Protein 9DTL (pdb70)

Secondary structure (DSSP, 8-state):
-PEEEEEE-SS-SSSHHHHHHHHHHHHHHHHSTTTEEEEEE-TTSS--TTT--HHHHTS------GGG-TTT-STTGGGGSTTSSSSHHHHHHHHHSHHHHHGGG--TTSEEE----B---EEEESS--SSGGGGTT-EEE--S-HHHHHHHHHTT-EEE--GGGHHHHHHHTS--EEEE-HHHHHHTTGGGG--EEE----S--B--EEEHHHHHHS-HHHHHHHHH--HHHHHHHHHHHHHHHHHHHHHHHHSS-EEE---HHHHHHHHH--GGGGG--

Structure (mmCIF, N/CA/C/O backbone):
data_9DTL
#
_entry.id   9DTL
#
_cell.length_a   46.010
_cell.length_b   67.095
_cell.length_c   86.653
_cell.angle_alpha   90.00
_cell.angle_beta   90.00
_cell.angle_gamma   90.00
#
_symmetry.space_group_name_H-M   'P 21 21 21'
#
loop_
_entity.id
_entity.type
_entity.pdbx_description
1 polymer 'C4-dicarboxylate-binding periplasmic protein'
2 non-polymer 'SUCCINIC ACID'
3 non-polymer GLYCEROL
4 water water
#
loop_
_atom_site.group_PDB
_atom_site.id
_atom_site.type_symbol
_atom_site.label_atom_id
_atom_site.label_alt_id
_atom_site.label_comp_id
_atom_site.label_asym_id
_atom_site.label_entity_id
_atom_site.label_seq_id
_atom_site.pdbx_PDB_ins_code
_atom_site.Cartn_x
_atom_site.Cartn_y
_atom_site.Cartn_z
_atom_site.occupancy
_atom_site.B_iso_or_equiv
_atom_site.auth_seq_id
_atom_site.auth_comp_id
_atom_site.auth_asym_id
_atom_site.auth_atom_id
_atom_site.pdbx_PDB_model_num
ATOM 1 N N . GLN A 1 5 ? 37.722 32.394 40.238 1.00 47.37 25 GLN A N 1
ATOM 2 C CA . GLN A 1 5 ? 36.772 32.557 39.104 1.00 46.12 25 GLN A CA 1
ATOM 3 C C . GLN A 1 5 ? 35.605 31.586 39.274 1.00 38.19 25 GLN A C 1
ATOM 4 O O . GLN A 1 5 ? 35.792 30.446 39.696 1.00 37.35 25 GLN A O 1
ATOM 10 N N . PRO A 1 6 ? 34.362 31.994 38.937 1.00 32.59 26 PRO A N 1
ATOM 11 C CA . PRO A 1 6 ? 33.215 31.095 39.051 1.00 29.26 26 PRO A CA 1
ATOM 12 C C . PRO A 1 6 ? 33.217 30.021 37.971 1.00 25.59 26 PRO A C 1
ATOM 13 O O . PRO A 1 6 ? 33.881 30.157 36.944 1.00 25.94 26 PRO A O 1
ATOM 17 N N . ILE A 1 7 ? 32.435 28.969 38.208 1.00 23.90 27 ILE A N 1
ATOM 18 C CA . ILE A 1 7 ? 32.203 27.939 37.211 1.00 23.37 27 ILE A CA 1
ATOM 19 C C . ILE A 1 7 ? 31.170 28.485 36.224 1.00 21.43 27 ILE A C 1
ATOM 20 O O . ILE A 1 7 ? 30.095 28.907 36.642 1.00 21.29 27 ILE A O 1
ATOM 25 N N . VAL A 1 8 ? 31.500 28.501 34.924 1.00 20.36 28 VAL A N 1
ATOM 26 C CA . VAL A 1 8 ? 30.590 29.036 33.922 1.00 19.52 28 VAL A CA 1
ATOM 27 C C . VAL A 1 8 ? 29.834 27.885 33.265 1.00 18.79 28 VAL A C 1
ATOM 28 O O . VAL A 1 8 ? 30.439 26.906 32.843 1.00 19.30 28 VAL A O 1
ATOM 32 N N . ILE A 1 9 ? 28.498 27.998 33.242 1.00 17.30 29 ILE A N 1
ATOM 33 C CA . ILE A 1 9 ? 27.643 27.065 32.529 1.00 16.84 29 ILE A CA 1
ATOM 34 C C . ILE A 1 9 ? 27.021 27.809 31.359 1.00 16.41 29 ILE A C 1
ATOM 35 O O . ILE A 1 9 ? 26.135 28.643 31.558 1.00 17.01 29 ILE A O 1
ATOM 40 N N . LYS A 1 10 ? 27.530 27.544 30.158 1.00 16.45 30 LYS A N 1
ATOM 41 C CA . LYS A 1 10 ? 26.889 28.054 28.965 1.00 16.56 30 LYS A CA 1
ATOM 42 C C . LYS A 1 10 ? 25.753 27.088 28.633 1.00 15.44 30 LYS A C 1
ATOM 43 O O . LYS A 1 10 ? 25.992 25.889 28.490 1.00 15.97 30 LYS A O 1
ATOM 49 N N . PHE A 1 11 ? 24.518 27.609 28.632 1.00 14.46 31 PHE A N 1
ATOM 50 C CA . PHE A 1 11 ? 23.313 26.847 28.316 1.00 13.58 31 PHE A CA 1
ATOM 51 C C . PHE A 1 11 ? 22.806 27.370 26.979 1.00 13.76 31 PHE A C 1
ATOM 52 O O . PHE A 1 11 ? 22.309 28.491 26.903 1.00 14.21 31 PHE A O 1
ATOM 60 N N . SER A 1 12 ? 23.020 26.576 25.923 1.00 12.93 32 SER A N 1
ATOM 61 C CA . SER A 1 12 ? 22.637 26.921 24.566 1.00 13.10 32 SER A CA 1
ATOM 62 C C . SER A 1 12 ? 21.351 26.196 24.218 1.00 12.04 32 SER A C 1
ATOM 63 O O . SER A 1 12 ? 21.211 25.011 24.532 1.00 12.34 32 SER A O 1
ATOM 66 N N . HIS A 1 13 ? 20.453 26.895 23.521 1.00 11.44 33 HIS A N 1
ATOM 67 C CA . HIS A 1 13 ? 19.264 26.245 22.994 1.00 10.77 33 HIS A CA 1
ATOM 68 C C . HIS A 1 13 ? 18.822 26.964 21.725 1.00 11.01 33 HIS A C 1
ATOM 69 O O . HIS A 1 13 ? 19.321 28.038 21.403 1.00 11.45 33 HIS A O 1
ATOM 76 N N . VAL A 1 14 ? 17.858 26.363 21.020 1.00 10.33 34 VAL A N 1
ATOM 77 C CA . VAL A 1 14 ? 17.469 26.825 19.691 1.00 10.77 34 VAL A CA 1
ATOM 78 C C . VAL A 1 14 ? 16.119 27.549 19.677 1.00 10.16 34 VAL A C 1
ATOM 79 O O . VAL A 1 14 ? 15.665 27.907 18.599 1.00 11.39 34 VAL A O 1
ATOM 83 N N . VAL A 1 15 ? 15.461 27.728 20.831 1.00 10.10 35 VAL A N 1
ATOM 84 C CA . VAL A 1 15 ? 14.133 28.323 20.816 1.00 10.06 35 VAL A CA 1
ATOM 85 C C . VAL A 1 15 ? 14.180 29.785 21.257 1.00 10.62 35 VAL A C 1
ATOM 86 O O . VAL A 1 15 ? 15.187 30.286 21.750 1.00 11.04 35 VAL A O 1
ATOM 90 N N . ALA A 1 16 ? 13.046 30.463 21.078 1.00 10.58 36 ALA A N 1
ATOM 91 C CA . ALA A 1 16 ? 12.901 31.843 21.503 1.00 11.25 36 ALA A CA 1
ATOM 92 C C . ALA A 1 16 ? 12.836 31.921 23.030 1.00 11.77 36 ALA A C 1
ATOM 93 O O . ALA A 1 16 ? 12.541 30.941 23.705 1.00 11.25 36 ALA A O 1
ATOM 95 N N . GLU A 1 17 ? 13.064 33.115 23.573 1.00 13.20 37 GLU A N 1
ATOM 96 C CA . GLU A 1 17 ? 13.068 33.284 25.018 1.00 14.51 37 GLU A CA 1
ATOM 97 C C . GLU A 1 17 ? 11.680 33.054 25.625 1.00 14.54 37 GLU A C 1
ATOM 98 O O . GLU A 1 17 ? 11.577 32.460 26.696 1.00 15.11 37 GLU A O 1
ATOM 104 N N . ASN A 1 18 ? 10.617 33.508 24.950 1.00 15.18 38 ASN A N 1
ATOM 105 C CA . ASN A 1 18 ? 9.276 33.427 25.514 1.00 16.45 38 ASN A CA 1
ATOM 106 C C . ASN A 1 18 ? 8.625 32.109 25.109 1.00 14.60 38 ASN A C 1
ATOM 107 O O . ASN A 1 18 ? 7.615 32.089 24.405 1.00 15.08 38 ASN A O 1
ATOM 112 N N . THR A 1 19 ? 9.227 31.017 25.590 1.00 12.83 39 THR A N 1
ATOM 113 C CA . THR A 1 19 ? 8.788 29.653 25.344 1.00 12.17 39 THR A CA 1
ATOM 114 C C . THR A 1 19 ? 9.045 28.842 26.604 1.00 11.83 39 THR A C 1
ATOM 115 O O . THR A 1 19 ? 9.759 29.298 27.491 1.00 11.55 39 THR A O 1
ATOM 119 N N . PRO A 1 20 ? 8.501 27.609 26.716 1.00 11.69 40 PRO A N 1
ATOM 120 C CA . PRO A 1 20 ? 8.786 26.782 27.889 1.00 11.64 40 PRO A CA 1
ATOM 121 C C . PRO A 1 20 ? 10.287 26.613 28.159 1.00 10.87 40 PRO A C 1
ATOM 122 O O . PRO A 1 20 ? 10.738 26.824 29.280 1.00 11.21 40 PRO A O 1
ATOM 126 N N . LYS A 1 21 ? 11.056 26.221 27.142 1.00 10.41 41 LYS A N 1
ATOM 127 C CA . LYS A 1 21 ? 12.482 26.006 27.341 1.00 10.40 41 LYS A CA 1
ATOM 128 C C . LYS A 1 21 ? 13.204 27.335 27.568 1.00 10.65 41 LYS A C 1
ATOM 129 O O . LYS A 1 21 ? 14.130 27.406 28.372 1.00 10.44 41 LYS A O 1
ATOM 135 N N . GLY A 1 22 ? 12.836 28.368 26.820 1.00 10.41 42 GLY A N 1
ATOM 136 C CA . GLY A 1 22 ? 13.489 29.653 26.986 1.00 11.05 42 GLY A CA 1
ATOM 137 C C . GLY A 1 22 ? 13.315 30.185 28.406 1.00 11.72 42 GLY A C 1
ATOM 138 O O . GLY A 1 22 ? 14.255 30.708 28.998 1.00 12.54 42 GLY A O 1
ATOM 139 N N . GLN A 1 23 ? 12.094 30.068 28.950 1.00 12.22 43 GLN A N 1
ATOM 140 C CA . GLN A 1 23 ? 11.820 30.534 30.300 1.00 13.34 43 GLN A CA 1
ATOM 141 C C . GLN A 1 23 ? 12.488 29.625 31.323 1.00 13.01 43 GLN A C 1
ATOM 142 O O . GLN A 1 23 ? 12.930 30.095 32.365 1.00 13.72 43 GLN A O 1
ATOM 148 N N . GLY A 1 24 ? 12.562 28.326 31.028 1.00 12.33 44 GLY A N 1
ATOM 149 C CA . GLY A 1 24 ? 13.210 27.403 31.946 1.00 12.10 44 GLY A CA 1
ATOM 150 C C . GLY A 1 24 ? 14.702 27.696 32.079 1.00 12.17 44 GLY A C 1
ATOM 151 O O . GLY A 1 24 ? 15.242 27.688 33.187 1.00 12.97 44 GLY A O 1
ATOM 152 N N . ALA A 1 25 ? 15.365 27.958 30.954 1.00 11.52 45 ALA A N 1
ATOM 153 C CA . ALA A 1 25 ? 16.789 28.258 30.999 1.00 11.98 45 ALA A CA 1
ATOM 154 C C . ALA A 1 25 ? 17.032 29.527 31.817 1.00 13.03 45 ALA A C 1
ATOM 155 O O . ALA A 1 25 ? 17.961 29.572 32.611 1.00 13.39 45 ALA A O 1
ATOM 157 N N . LEU A 1 26 ? 16.171 30.536 31.647 1.00 13.41 46 LEU A N 1
ATOM 158 C CA . LEU A 1 26 ? 16.335 31.791 32.372 1.00 14.18 46 LEU A CA 1
ATOM 159 C C . LEU A 1 26 ? 16.069 31.598 33.863 1.00 14.22 46 LEU A C 1
ATOM 160 O O . LEU A 1 26 ? 16.698 32.255 34.686 1.00 15.20 46 LEU A O 1
ATOM 165 N N . LEU A 1 27 ? 15.087 30.758 34.205 1.00 13.86 47 LEU A N 1
ATOM 166 C CA . LEU A 1 27 ? 14.777 30.511 35.605 1.00 14.58 47 LEU A CA 1
ATOM 167 C C . LEU A 1 27 ? 15.941 29.770 36.255 1.00 15.08 47 LEU A C 1
ATOM 168 O O . LEU A 1 27 ? 16.292 30.048 37.400 1.00 15.53 47 LEU A O 1
ATOM 173 N N . PHE A 1 28 ? 16.525 28.818 35.527 1.00 14.73 48 PHE A N 1
ATOM 174 C CA . PHE A 1 28 ? 17.679 28.096 36.039 1.00 15.00 48 PHE A CA 1
ATOM 175 C C . PHE A 1 28 ? 18.801 29.095 36.340 1.00 14.34 48 PHE A C 1
ATOM 176 O O . PHE A 1 28 ? 19.397 29.041 37.416 1.00 15.38 48 PHE A O 1
ATOM 184 N N . LYS A 1 29 ? 19.067 30.020 35.404 1.00 14.24 49 LYS A N 1
ATOM 185 C CA . LYS A 1 29 ? 20.068 31.068 35.601 1.00 15.41 49 LYS A CA 1
ATOM 186 C C . LYS A 1 29 ? 19.765 31.869 36.867 1.00 15.93 49 LYS A C 1
ATOM 187 O O . LYS A 1 29 ? 20.647 32.073 37.695 1.00 17.83 49 LYS A O 1
ATOM 193 N N . LYS A 1 30 ? 18.515 32.316 37.022 1.00 16.10 50 LYS A N 1
ATOM 194 C CA . LYS A 1 30 ? 18.134 33.156 38.151 1.00 17.78 50 LYS A CA 1
ATOM 195 C C . LYS A 1 30 ? 18.372 32.435 39.474 1.00 17.65 50 LYS A C 1
ATOM 196 O O . LYS A 1 30 ? 18.977 32.993 40.396 1.00 17.97 50 LYS A O 1
ATOM 202 N N . LEU A 1 31 ? 17.847 31.216 39.594 1.00 17.01 51 LEU A N 1
ATOM 203 C CA . LEU A 1 31 ? 17.933 30.487 40.848 1.00 17.58 51 LEU A CA 1
ATOM 204 C C . LEU A 1 31 ? 19.382 30.118 41.153 1.00 17.76 51 LEU A C 1
ATOM 205 O O . LEU A 1 31 ? 19.798 30.195 42.306 1.00 18.14 51 LEU A O 1
ATOM 210 N N . VAL A 1 32 ? 20.147 29.711 40.138 1.00 17.74 52 VAL A N 1
ATOM 211 C CA . VAL A 1 32 ? 21.542 29.358 40.371 1.00 19.26 52 VAL A CA 1
ATOM 212 C C . VAL A 1 32 ? 22.322 30.567 40.897 1.00 19.91 52 VAL A C 1
ATOM 213 O O . VAL A 1 32 ? 23.108 30.438 41.844 1.00 20.15 52 VAL A O 1
ATOM 217 N N . GLU A 1 33 ? 22.121 31.737 40.281 1.00 20.16 53 GLU A N 1
ATOM 218 C CA . GLU A 1 33 ? 22.895 32.919 40.633 1.00 22.04 53 GLU A CA 1
ATOM 219 C C . GLU A 1 33 ? 22.457 33.468 41.990 1.00 22.41 53 GLU A C 1
ATOM 220 O O . GLU A 1 33 ? 23.227 34.143 42.669 1.00 23.22 53 GLU A O 1
ATOM 226 N N . GLN A 1 34 ? 21.245 33.119 42.415 1.00 22.06 54 GLN A N 1
ATOM 227 C CA . GLN A 1 34 ? 20.744 33.561 43.704 1.00 23.67 54 GLN A CA 1
ATOM 228 C C . GLN A 1 34 ? 21.247 32.648 44.820 1.00 23.86 54 GLN A C 1
ATOM 229 O O . GLN A 1 34 ? 21.522 33.112 45.925 1.00 24.94 54 GLN A O 1
ATOM 235 N N . ARG A 1 35 ? 21.442 31.364 44.512 1.00 24.59 55 ARG A N 1
ATOM 236 C CA . ARG A 1 35 ? 21.873 30.407 45.519 1.00 27.37 55 ARG A CA 1
ATOM 237 C C . ARG A 1 35 ? 23.385 30.180 45.473 1.00 27.51 55 ARG A C 1
ATOM 238 O O . ARG A 1 35 ? 23.983 29.853 46.497 1.00 30.17 55 ARG A O 1
ATOM 246 N N . LEU A 1 36 ? 24.013 30.383 44.306 1.00 26.89 56 LEU A N 1
ATOM 247 C CA . LEU A 1 36 ? 25.443 30.123 44.162 1.00 26.92 56 LEU A CA 1
ATOM 248 C C . LEU A 1 36 ? 26.167 31.334 43.564 1.00 27.89 56 LEU A C 1
ATOM 249 O O . LEU A 1 36 ? 27.143 31.179 42.828 1.00 25.69 56 LEU A O 1
ATOM 254 N N . GLY A 1 37 ? 25.727 32.544 43.930 1.00 28.83 57 GLY A N 1
ATOM 255 C CA . GLY A 1 37 ? 26.321 33.766 43.408 1.00 28.85 57 GLY A CA 1
ATOM 256 C C . GLY A 1 37 ? 27.831 33.819 43.642 1.00 29.74 57 GLY A C 1
ATOM 257 O O . GLY A 1 37 ? 28.297 33.603 44.758 1.00 29.75 57 GLY A O 1
ATOM 258 N N . GLY A 1 38 ? 28.586 34.093 42.567 1.00 29.58 58 GLY A N 1
ATOM 259 C CA . GLY A 1 38 ? 30.034 34.223 42.637 1.00 29.01 58 GLY A CA 1
ATOM 260 C C . GLY A 1 38 ? 30.746 32.877 42.507 1.00 28.07 58 GLY A C 1
ATOM 261 O O . GLY A 1 38 ? 31.971 32.837 42.378 1.00 30.62 58 GLY A O 1
ATOM 262 N N . ARG A 1 39 ? 29.972 31.784 42.547 1.00 24.86 59 ARG A N 1
ATOM 263 C CA . ARG A 1 39 ? 30.533 30.445 42.467 1.00 23.08 59 ARG A CA 1
ATOM 264 C C . ARG A 1 39 ? 30.157 29.794 41.139 1.00 21.56 59 ARG A C 1
ATOM 265 O O . ARG A 1 39 ? 30.939 29.027 40.585 1.00 21.29 59 ARG A O 1
ATOM 273 N N . VAL A 1 40 ? 28.938 30.080 40.662 1.00 20.95 60 VAL A N 1
ATOM 274 C CA . VAL A 1 40 ? 28.450 29.539 39.401 1.00 21.16 60 VAL A CA 1
ATOM 275 C C . VAL A 1 40 ? 27.722 30.652 38.656 1.00 21.09 60 VAL A C 1
ATOM 276 O O . VAL A 1 40 ? 26.973 31.419 39.252 1.00 21.77 60 VAL A O 1
ATOM 280 N N . GLU A 1 41 ? 27.999 30.755 37.355 1.00 20.58 61 GLU A N 1
ATOM 281 C CA . GLU A 1 41 ? 27.325 31.694 36.480 1.00 22.03 61 GLU A CA 1
ATOM 282 C C . GLU A 1 41 ? 26.709 30.891 35.342 1.00 20.25 61 GLU A C 1
ATOM 283 O O . GLU A 1 41 ? 27.331 29.968 34.822 1.00 19.82 61 GLU A O 1
ATOM 289 N N . VAL A 1 42 ? 25.469 31.226 34.989 1.00 19.39 62 VAL A N 1
ATOM 290 C CA . VAL A 1 42 ? 24.789 30.575 33.885 1.00 18.42 62 VAL A CA 1
ATOM 291 C C . VAL A 1 42 ? 24.635 31.612 32.780 1.00 18.62 62 VAL A C 1
ATOM 292 O O . VAL A 1 42 ? 24.028 32.659 32.997 1.00 19.95 62 VAL A O 1
ATOM 296 N N A ASP A 1 43 ? 25.173 31.295 31.598 0.50 17.20 63 ASP A N 1
ATOM 297 N N B ASP A 1 43 ? 25.244 31.334 31.628 0.50 17.74 63 ASP A N 1
ATOM 298 C CA A ASP A 1 43 ? 25.158 32.179 30.443 0.50 18.09 63 ASP A CA 1
ATOM 299 C CA B ASP A 1 43 ? 25.105 32.188 30.465 0.50 18.94 63 ASP A CA 1
ATOM 300 C C A ASP A 1 43 ? 24.234 31.551 29.399 0.50 16.88 63 ASP A C 1
ATOM 301 C C B ASP A 1 43 ? 24.166 31.475 29.504 0.50 17.27 63 ASP A C 1
ATOM 302 O O A ASP A 1 43 ? 24.626 30.586 28.745 0.50 16.40 63 ASP A O 1
ATOM 303 O O B ASP A 1 43 ? 24.457 30.369 29.051 0.50 16.27 63 ASP A O 1
ATOM 312 N N . VAL A 1 44 ? 23.012 32.096 29.259 1.00 17.39 64 VAL A N 1
ATOM 313 C CA . VAL A 1 44 ? 21.990 31.505 28.411 1.00 16.64 64 VAL A CA 1
ATOM 314 C C . VAL A 1 44 ? 22.046 32.093 27.006 1.00 15.79 64 VAL A C 1
ATOM 315 O O . VAL A 1 44 ? 21.988 33.306 26.826 1.00 16.90 64 VAL A O 1
ATOM 319 N N . TYR A 1 45 ? 22.080 31.191 26.018 1.00 14.74 65 TYR A N 1
ATOM 320 C CA . TYR A 1 45 ? 22.136 31.556 24.613 1.00 14.97 65 TYR A CA 1
ATOM 321 C C . TYR A 1 45 ? 20.933 30.976 23.892 1.00 14.87 65 TYR A C 1
ATOM 322 O O . TYR A 1 45 ? 20.943 29.812 23.483 1.00 14.11 65 TYR A O 1
ATOM 331 N N . PRO A 1 46 ? 19.871 31.775 23.691 1.00 14.38 66 PRO A N 1
ATOM 332 C CA . PRO A 1 46 ? 18.691 31.280 22.983 1.00 13.91 66 PRO A CA 1
ATOM 333 C C . PRO A 1 46 ? 18.756 31.413 21.467 1.00 14.65 66 PRO A C 1
ATOM 334 O O . PRO A 1 46 ? 19.706 31.970 20.930 1.00 14.80 66 PRO A O 1
ATOM 338 N N A ASN A 1 47 ? 17.719 30.926 20.771 0.50 14.19 67 ASN A N 1
ATOM 339 N N B ASN A 1 47 ? 17.798 30.744 20.820 0.50 13.96 67 ASN A N 1
ATOM 340 C CA A ASN A 1 47 ? 17.581 31.093 19.325 0.50 14.59 67 ASN A CA 1
ATOM 341 C CA B ASN A 1 47 ? 17.496 30.932 19.414 0.50 14.74 67 ASN A CA 1
ATOM 342 C C A ASN A 1 47 ? 18.847 30.741 18.549 0.50 14.62 67 ASN A C 1
ATOM 343 C C B ASN A 1 47 ? 18.708 30.640 18.525 0.50 14.43 67 ASN A C 1
ATOM 344 O O A ASN A 1 47 ? 19.200 31.447 17.601 0.50 15.44 67 ASN A O 1
ATOM 345 O O B ASN A 1 47 ? 18.899 31.303 17.504 0.50 15.13 67 ASN A O 1
ATOM 354 N N . SER A 1 48 ? 19.525 29.657 18.931 1.00 13.74 68 SER A N 1
ATOM 355 C CA . SER A 1 48 ? 20.695 29.206 18.180 1.00 14.31 68 SER A CA 1
ATOM 356 C C . SER A 1 48 ? 21.781 30.280 18.104 1.00 16.02 68 SER A C 1
ATOM 357 O O . SER A 1 48 ? 22.617 30.224 17.209 1.00 17.81 68 SER A O 1
ATOM 360 N N . SER A 1 49 ? 21.815 31.206 19.069 1.00 15.40 69 SER A N 1
ATOM 361 C CA . SER A 1 49 ? 22.781 32.302 19.041 1.00 16.96 69 SER A CA 1
ATOM 362 C C . SER A 1 49 ? 24.199 31.817 19.350 1.00 18.04 69 SER A C 1
ATOM 363 O O . SER A 1 49 ? 25.166 32.514 19.028 1.00 21.00 69 SER A O 1
ATOM 366 N N . LEU A 1 50 ? 24.339 30.659 20.005 1.00 17.53 70 LEU A N 1
ATOM 367 C CA . LEU A 1 50 ? 25.662 30.088 20.227 1.00 18.14 70 LEU A CA 1
ATOM 368 C C . LEU A 1 50 ? 25.822 28.912 19.263 1.00 17.43 70 LEU A C 1
ATOM 369 O O . LEU A 1 50 ? 26.699 28.929 18.406 1.00 19.35 70 LEU A O 1
ATOM 374 N N . PHE A 1 51 ? 24.960 27.896 19.398 1.00 16.47 71 PHE A N 1
ATOM 375 C CA . PHE A 1 51 ? 24.972 26.744 18.509 1.00 16.79 71 PHE A CA 1
ATOM 376 C C . PHE A 1 51 ? 23.556 26.371 18.103 1.00 15.43 71 PHE A C 1
ATOM 377 O O . PHE A 1 51 ? 22.636 26.466 18.906 1.00 15.51 71 PHE A O 1
ATOM 385 N N . GLY A 1 52 ? 23.407 25.950 16.843 1.00 15.07 72 GLY A N 1
ATOM 386 C CA . GLY A 1 52 ? 22.151 25.436 16.327 1.00 14.86 72 GLY A CA 1
ATOM 387 C C . GLY A 1 52 ? 22.092 23.919 16.485 1.00 14.69 72 GLY A C 1
ATOM 388 O O . G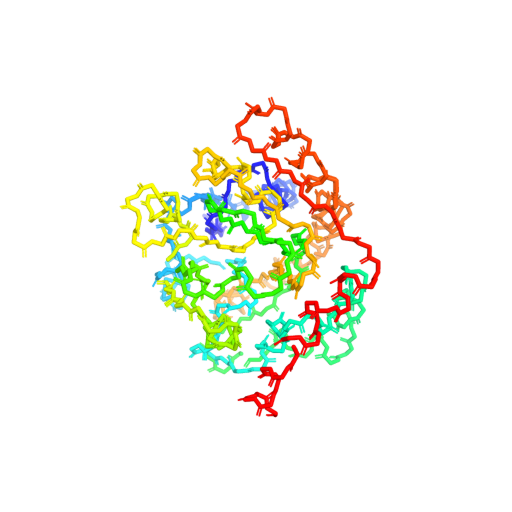LY A 1 52 ? 23.002 23.305 17.047 1.00 14.24 72 GLY A O 1
ATOM 389 N N . ASP A 1 53 ? 21.005 23.334 15.979 1.00 14.20 73 ASP A N 1
ATOM 390 C CA . ASP A 1 53 ? 20.754 21.904 16.043 1.00 15.15 73 ASP A CA 1
ATOM 391 C C . ASP A 1 53 ? 21.923 21.075 15.528 1.00 15.99 73 ASP A C 1
ATOM 392 O O . ASP A 1 53 ? 22.216 20.018 16.085 1.00 15.85 73 ASP A O 1
ATOM 397 N N . GLY A 1 54 ? 22.542 21.540 14.442 1.00 16.37 74 GLY A N 1
ATOM 398 C CA . GLY A 1 54 ? 23.538 20.757 13.732 1.00 18.80 74 GLY A CA 1
ATOM 399 C C . GLY A 1 54 ? 24.895 20.694 14.428 1.00 20.53 74 GLY A C 1
ATOM 400 O O . GLY A 1 54 ? 25.707 19.844 14.084 1.00 23.64 74 GLY A O 1
ATOM 401 N N . LYS A 1 55 ? 25.133 21.557 15.420 1.00 20.15 75 LYS A N 1
ATOM 402 C CA . LYS A 1 55 ? 26.471 21.624 15.991 1.00 19.73 75 LYS A CA 1
ATOM 403 C C . LYS A 1 55 ? 26.465 21.595 17.520 1.00 17.03 75 LYS A C 1
ATOM 404 O O . LYS A 1 55 ? 27.521 21.473 18.125 1.00 17.14 75 LYS A O 1
ATOM 410 N N . GLU A 1 56 ? 25.295 21.650 18.153 1.00 14.30 76 GLU A N 1
ATOM 411 C CA . GLU A 1 56 ? 25.256 21.779 19.603 1.00 13.71 76 GLU A CA 1
ATOM 412 C C . GLU A 1 56 ? 25.810 20.541 20.314 1.00 14.88 76 GLU A C 1
ATOM 413 O O . GLU A 1 56 ? 26.511 20.678 21.304 1.00 14.36 76 GLU A O 1
ATOM 427 N N . GLU A 1 58 ? 28.046 18.305 19.281 1.00 17.96 78 GLU A N 1
ATOM 428 C CA . GLU A 1 58 ? 29.485 18.229 19.102 1.00 19.10 78 GLU A CA 1
ATOM 429 C C . GLU A 1 58 ? 30.163 19.213 20.057 1.00 18.32 78 GLU A C 1
ATOM 430 O O . GLU A 1 58 ? 31.182 18.902 20.674 1.00 19.47 78 GLU A O 1
ATOM 436 N N . ALA A 1 59 ? 29.579 20.406 20.182 1.00 17.25 79 ALA A N 1
ATOM 437 C CA . ALA A 1 59 ? 30.112 21.432 21.059 1.00 17.01 79 ALA A CA 1
ATOM 438 C C . ALA A 1 59 ? 30.067 20.966 22.513 1.00 16.31 79 ALA A C 1
ATOM 439 O O . ALA A 1 59 ? 30.993 21.231 23.267 1.00 17.44 79 ALA A O 1
ATOM 441 N N . LEU A 1 60 ? 28.987 20.282 22.900 1.00 15.84 80 LEU A N 1
ATOM 442 C CA . LEU A 1 60 ? 28.848 19.829 24.278 1.00 14.96 80 LEU A CA 1
ATOM 443 C C . LEU A 1 60 ? 29.953 18.817 24.602 1.00 17.14 80 LEU A C 1
ATOM 444 O O . LEU A 1 60 ? 30.593 18.885 25.657 1.00 17.90 80 LEU A O 1
ATOM 449 N N . LEU A 1 61 ? 30.205 17.911 23.656 1.00 17.12 81 LEU A N 1
ATOM 450 C CA . LEU A 1 61 ? 31.202 16.872 23.850 1.00 20.06 81 LEU A CA 1
ATOM 451 C C . LEU A 1 61 ? 32.607 17.466 23.889 1.00 21.19 81 LEU A C 1
ATOM 452 O O . LEU A 1 61 ? 33.473 16.917 24.563 1.00 24.48 81 LEU A O 1
ATOM 457 N N . LEU A 1 62 ? 32.832 18.591 23.195 1.00 21.61 82 LEU A N 1
ATOM 458 C CA . LEU A 1 62 ? 34.144 19.230 23.171 1.00 21.51 82 LEU A CA 1
ATOM 459 C C . LEU A 1 62 ? 34.341 20.130 24.390 1.00 21.82 82 LEU A C 1
ATOM 460 O O . LEU A 1 62 ? 35.457 20.589 24.632 1.00 23.28 82 LEU A O 1
ATOM 465 N N . GLY A 1 63 ? 33.256 20.416 25.118 1.00 21.55 83 GLY A N 1
ATOM 466 C CA . GLY A 1 63 ? 33.311 21.267 26.296 1.00 21.99 83 GLY A CA 1
ATOM 467 C C . GLY A 1 63 ? 33.161 22.750 25.951 1.00 21.32 83 GLY A C 1
ATOM 468 O O . GLY A 1 63 ? 33.491 23.607 26.767 1.00 24.17 83 GLY A O 1
ATOM 469 N N . ASP A 1 64 ? 32.638 23.048 24.752 1.00 21.80 84 ASP A N 1
ATOM 470 C CA . ASP A 1 64 ? 32.476 24.426 24.303 1.00 23.00 84 ASP A CA 1
ATOM 471 C C . ASP A 1 64 ? 31.139 24.998 24.783 1.00 21.71 84 ASP A C 1
ATOM 472 O O . ASP A 1 64 ? 30.889 26.198 24.659 1.00 23.34 84 ASP A O 1
ATOM 477 N N . VAL A 1 65 ? 30.274 24.121 25.297 1.00 19.14 85 VAL A N 1
ATOM 478 C CA . VAL A 1 65 ? 29.050 24.513 25.975 1.00 18.51 85 VAL A CA 1
ATOM 479 C C . VAL A 1 65 ? 28.888 23.496 27.107 1.00 16.53 85 VAL A C 1
ATOM 480 O O . VAL A 1 65 ? 29.479 22.415 27.021 1.00 17.58 85 VAL A O 1
ATOM 484 N N . GLN A 1 66 ? 28.121 23.831 28.156 1.00 15.99 86 GLN A N 1
ATOM 485 C CA . GLN A 1 66 ? 28.015 22.964 29.325 1.00 15.31 86 GLN A CA 1
ATOM 486 C C . GLN A 1 66 ? 26.612 22.376 29.536 1.00 15.50 86 GLN A C 1
ATOM 487 O O . GLN A 1 66 ? 26.450 21.441 30.319 1.00 15.45 86 GLN A O 1
ATOM 501 N N . LEU A 1 68 ? 22.612 21.705 27.492 1.00 11.68 88 LEU A N 1
ATOM 502 C CA . LEU A 1 68 ? 21.706 21.750 26.352 1.00 10.99 88 LEU A CA 1
ATOM 503 C C . LEU A 1 68 ? 20.376 21.170 26.810 1.00 10.82 88 LEU A C 1
ATOM 504 O O . LEU A 1 68 ? 20.292 20.561 27.864 1.00 10.92 88 LEU A O 1
ATOM 509 N N . ALA A 1 69 ? 19.342 21.340 25.990 1.00 10.26 89 ALA A N 1
ATOM 510 C CA . ALA A 1 69 ? 18.060 20.707 26.257 1.00 10.39 89 ALA A CA 1
ATOM 511 C C . ALA A 1 69 ? 17.413 20.382 24.921 1.00 9.86 89 ALA A C 1
ATOM 512 O O . ALA A 1 69 ? 16.340 20.890 24.599 1.00 9.85 89 ALA A O 1
ATOM 514 N N . PRO A 1 70 ? 18.005 19.482 24.112 1.00 9.61 90 PRO A N 1
ATOM 515 C CA . PRO A 1 70 ? 17.441 19.166 22.809 1.00 9.46 90 PRO A CA 1
ATOM 516 C C . PRO A 1 70 ? 16.147 18.374 22.894 1.00 9.41 90 PRO A C 1
ATOM 517 O O . PRO A 1 70 ? 15.892 17.656 23.856 1.00 9.59 90 PRO A O 1
ATOM 521 N N . SER A 1 71 ? 15.351 18.513 21.839 1.00 8.96 91 SER A N 1
ATOM 522 C CA . SER A 1 71 ? 14.208 17.656 21.616 1.00 8.95 91 SER A CA 1
ATOM 523 C C . SER A 1 71 ? 14.630 16.188 21.681 1.00 9.11 91 SER A C 1
ATOM 524 O O . SER A 1 71 ? 15.675 15.819 21.144 1.00 9.80 91 SER A O 1
ATOM 527 N N . LEU A 1 72 ? 13.732 15.356 22.220 1.00 9.80 92 LEU A N 1
ATOM 528 C CA . LEU A 1 72 ? 13.933 13.920 22.313 1.00 10.24 92 LEU A CA 1
ATOM 529 C C . LEU A 1 72 ? 14.039 13.281 20.932 1.00 10.51 92 LEU A C 1
ATOM 530 O O . LEU A 1 72 ? 14.525 12.167 20.839 1.00 11.65 92 LEU A O 1
ATOM 535 N N . ALA A 1 73 ? 13.647 14.004 19.881 1.00 10.43 93 ALA A N 1
ATOM 536 C CA . ALA A 1 73 ? 13.738 13.509 18.513 1.00 10.75 93 ALA A CA 1
ATOM 537 C C . ALA A 1 73 ? 15.156 13.594 17.957 1.00 12.16 93 ALA A C 1
ATOM 538 O O . ALA A 1 73 ? 15.380 13.091 16.866 1.00 15.13 93 ALA A O 1
ATOM 540 N N . LYS A 1 74 ? 16.110 14.192 18.680 1.00 11.00 94 LYS A N 1
ATOM 541 C CA . LYS A 1 74 ? 17.385 14.528 18.053 1.00 11.40 94 LYS A CA 1
ATOM 542 C C . LYS A 1 74 ? 18.576 13.733 18.593 1.00 12.24 94 LYS A C 1
ATOM 543 O O . LYS A 1 74 ? 19.722 14.165 18.422 1.00 14.20 94 LYS A O 1
ATOM 549 N N . PHE A 1 75 ? 18.352 12.538 19.149 1.00 12.06 95 PHE A N 1
ATOM 550 C CA . PHE A 1 75 ? 19.459 11.812 19.763 1.00 12.72 95 PHE A CA 1
ATOM 551 C C . PHE A 1 75 ? 19.887 10.521 19.062 1.00 13.94 95 PHE A C 1
ATOM 552 O O . PHE A 1 75 ? 20.740 9.825 19.608 1.00 13.93 95 PHE A O 1
ATOM 560 N N A GLU A 1 76 ? 19.389 10.267 17.837 0.50 13.82 96 GLU A N 1
ATOM 561 N N B GLU A 1 76 ? 19.347 10.224 17.877 0.50 14.08 96 GLU A N 1
ATOM 562 C CA A GLU A 1 76 ? 19.599 8.989 17.154 0.50 15.46 96 GLU A CA 1
ATOM 563 C CA B GLU A 1 76 ? 19.619 8.948 17.223 0.50 16.02 96 GLU A CA 1
ATOM 564 C C A GLU A 1 76 ? 21.075 8.694 16.875 0.50 16.51 96 GLU A C 1
ATOM 565 C C B GLU A 1 76 ? 21.109 8.682 17.007 0.50 16.88 96 GLU A C 1
ATOM 566 O O A GLU A 1 76 ? 21.428 7.532 16.691 0.50 17.45 96 GLU A O 1
ATOM 567 O O B GLU A 1 76 ? 21.517 7.522 17.024 0.50 18.15 96 GLU A O 1
ATOM 578 N N . GLN A 1 77 ? 21.923 9.728 16.818 1.00 16.55 97 GLN A N 1
ATOM 579 C CA . GLN A 1 77 ? 23.349 9.519 16.579 1.00 19.87 97 GLN A CA 1
ATOM 580 C C . GLN A 1 77 ? 24.053 9.030 17.844 1.00 19.58 97 GLN A C 1
ATOM 581 O O . GLN A 1 77 ? 25.198 8.572 17.769 1.00 21.44 97 GLN A O 1
ATOM 587 N N . TYR A 1 78 ? 23.370 9.103 18.995 1.00 19.50 98 TYR A N 1
ATOM 588 C CA . TYR A 1 78 ? 23.994 8.759 20.267 1.00 18.99 98 TYR A CA 1
ATOM 589 C C . TYR A 1 78 ? 23.310 7.566 20.933 1.00 18.80 98 TYR A C 1
ATOM 590 O O . TYR A 1 78 ? 23.968 6.809 21.633 1.00 18.99 98 TYR A O 1
ATOM 599 N N . THR A 1 79 ? 21.986 7.443 20.770 1.00 16.23 99 THR A N 1
ATOM 600 C CA . THR A 1 79 ? 21.240 6.301 21.286 1.00 15.64 99 THR A CA 1
ATOM 601 C C . THR A 1 79 ? 19.981 6.167 20.443 1.00 15.34 99 THR A C 1
ATOM 602 O O . THR A 1 79 ? 19.519 7.164 19.897 1.00 15.83 99 THR A O 1
ATOM 606 N N . ARG A 1 80 ? 19.436 4.949 20.351 1.00 15.24 100 ARG A N 1
ATOM 607 C CA . ARG A 1 80 ? 18.144 4.729 19.702 1.00 16.48 100 ARG A CA 1
ATOM 608 C C . ARG A 1 80 ? 17.066 4.504 20.761 1.00 16.29 100 ARG A C 1
ATOM 609 O O . ARG A 1 80 ? 15.903 4.301 20.432 1.00 16.61 100 ARG A O 1
ATOM 617 N N . LYS A 1 81 ? 17.428 4.614 22.036 1.00 15.92 101 LYS A N 1
ATOM 618 C CA . LYS A 1 81 ? 16.483 4.288 23.094 1.00 16.48 101 LYS A CA 1
ATOM 619 C C . LYS A 1 81 ? 15.448 5.384 23.318 1.00 16.80 101 LYS A C 1
ATOM 620 O O . LYS A 1 81 ? 14.438 5.119 23.955 1.00 18.84 101 LYS A O 1
ATOM 626 N N . VAL A 1 82 ? 15.688 6.590 22.791 1.00 15.37 102 VAL A N 1
ATOM 627 C CA . VAL A 1 82 ? 14.794 7.710 23.030 1.00 15.23 102 VAL A CA 1
ATOM 628 C C . VAL A 1 82 ? 13.845 7.914 21.838 1.00 14.90 102 VAL A C 1
ATOM 629 O O . VAL A 1 82 ? 12.876 8.656 21.945 1.00 13.76 102 VAL A O 1
ATOM 633 N N . GLN A 1 83 ? 14.041 7.191 20.729 1.00 15.38 103 GLN A N 1
ATOM 634 C CA . GLN A 1 83 ? 13.214 7.455 19.552 1.00 15.54 103 GLN A CA 1
ATOM 635 C C . GLN A 1 83 ? 11.765 6.999 19.780 1.00 15.22 103 GLN A C 1
ATOM 636 O O . GLN A 1 83 ? 10.889 7.375 19.007 1.00 14.32 103 GLN A O 1
ATOM 642 N N . ILE A 1 84 ? 11.496 6.229 20.847 1.00 14.96 104 ILE A N 1
ATOM 643 C CA . ILE A 1 84 ? 10.133 5.867 21.224 1.00 16.43 104 ILE A CA 1
ATOM 644 C C . ILE A 1 84 ? 9.271 7.136 21.288 1.00 13.29 104 ILE A C 1
ATOM 645 O O . ILE A 1 84 ? 8.085 7.133 20.931 1.00 13.55 104 ILE A O 1
ATOM 650 N N . PHE A 1 85 ? 9.865 8.241 21.752 1.00 12.44 105 PHE A N 1
ATOM 651 C CA . PHE A 1 85 ? 9.125 9.477 21.944 1.00 11.88 105 PHE A CA 1
ATOM 652 C C . PHE A 1 85 ? 8.661 10.105 20.626 1.00 13.03 105 PHE A C 1
ATOM 653 O O . PHE A 1 85 ? 7.823 11.009 20.649 1.00 13.90 105 PHE A O 1
ATOM 661 N N . ASP A 1 86 ? 9.190 9.640 19.493 1.00 12.52 106 ASP A N 1
ATOM 662 C CA . ASP A 1 86 ? 8.816 10.177 18.191 1.00 13.03 106 ASP A CA 1
ATOM 663 C C . ASP A 1 86 ? 7.652 9.416 17.554 1.00 11.96 106 ASP A C 1
ATOM 664 O O . ASP A 1 86 ? 7.129 9.849 16.527 1.00 12.17 106 ASP A O 1
ATOM 669 N N . LEU A 1 87 ? 7.293 8.247 18.082 1.00 11.50 107 LEU A N 1
ATOM 670 C CA . LEU A 1 87 ? 6.273 7.425 17.441 1.00 11.46 107 LEU A CA 1
ATOM 671 C C . LEU A 1 87 ? 4.933 8.149 17.476 1.00 10.85 107 LEU A C 1
ATOM 672 O O . LEU A 1 87 ? 4.479 8.540 18.545 1.00 11.05 107 LEU A O 1
ATOM 677 N N . PRO A 1 88 ? 4.259 8.347 16.325 1.00 10.38 108 PRO A N 1
ATOM 678 C CA . PRO A 1 88 ? 3.006 9.100 16.332 1.00 10.83 108 PRO A CA 1
ATOM 679 C C . PRO A 1 88 ? 1.900 8.387 17.096 1.00 10.71 108 PRO A C 1
ATOM 680 O O . PRO A 1 88 ? 1.737 7.174 16.989 1.00 10.10 108 PRO A O 1
ATOM 684 N N . PHE A 1 89 ? 1.175 9.176 17.894 1.00 9.99 109 PHE A N 1
ATOM 685 C CA . PHE A 1 89 ? 0.021 8.715 18.657 1.00 11.09 109 PHE A CA 1
ATOM 686 C C . PHE A 1 89 ? 0.391 7.677 19.719 1.00 11.77 109 PHE A C 1
ATOM 687 O O . PHE A 1 89 ? -0.474 6.989 20.244 1.00 13.84 109 PHE A O 1
ATOM 695 N N . LEU A 1 90 ? 1.659 7.578 20.095 1.00 11.47 110 LEU A N 1
ATOM 696 C CA . LEU A 1 90 ? 1.993 6.664 21.178 1.00 12.30 110 LEU A CA 1
ATOM 697 C C . LEU A 1 90 ? 1.498 7.214 22.522 1.00 13.27 110 LEU A C 1
ATOM 698 O O . LEU A 1 90 ? 1.171 6.433 23.427 1.00 15.20 110 LEU A O 1
ATOM 703 N N . PHE A 1 91 ? 1.500 8.544 22.670 1.00 12.30 111 PHE A N 1
ATOM 704 C CA . PHE A 1 91 ? 1.048 9.213 23.883 1.00 13.58 111 PHE A CA 1
ATOM 705 C C . PHE A 1 91 ? -0.167 10.075 23.545 1.00 14.82 111 PHE A C 1
ATOM 706 O O . PHE A 1 91 ? -0.095 10.947 22.680 1.00 16.81 111 PHE A O 1
ATOM 714 N N . ASP A 1 92 ? -1.263 9.872 24.267 1.00 16.16 112 ASP A N 1
ATOM 715 C CA . ASP A 1 92 ? -2.499 10.591 24.002 1.00 18.40 112 ASP A CA 1
ATOM 716 C C . ASP A 1 92 ? -2.357 12.084 24.290 1.00 16.34 112 ASP A C 1
ATOM 717 O O . ASP A 1 92 ? -2.932 12.916 23.587 1.00 17.16 112 ASP A O 1
ATOM 722 N N . ASP A 1 93 ? -1.601 12.408 25.343 1.00 16.25 113 ASP A N 1
ATOM 723 C CA . ASP A 1 93 ? -1.497 13.770 25.838 1.00 17.37 113 ASP A CA 1
ATOM 724 C C . ASP A 1 93 ? -0.223 13.894 26.668 1.00 16.71 113 ASP A C 1
ATOM 725 O O . ASP A 1 93 ? 0.499 12.916 26.857 1.00 14.68 113 ASP A O 1
ATOM 730 N N . ILE A 1 94 ? 0.039 15.099 27.191 1.00 17.13 114 ILE A N 1
ATOM 731 C CA . ILE A 1 94 ? 1.272 15.336 27.926 1.00 18.90 114 ILE A CA 1
ATOM 732 C C . ILE A 1 94 ? 1.253 14.595 29.259 1.00 17.46 114 ILE A C 1
ATOM 733 O O . ILE A 1 94 ? 2.302 14.176 29.736 1.00 18.45 114 ILE A O 1
ATOM 738 N N . GLN A 1 95 ? 0.066 14.386 29.828 1.00 17.71 115 GLN A N 1
ATOM 739 C CA . GLN A 1 95 ? -0.007 13.641 31.073 1.00 20.07 115 GLN A CA 1
ATOM 740 C C . GLN A 1 95 ? 0.541 12.228 30.847 1.00 17.43 115 GLN A C 1
ATOM 741 O O . GLN A 1 95 ? 1.262 11.703 31.690 1.00 19.24 115 GLN A O 1
ATOM 747 N N . ALA A 1 96 ? 0.226 11.626 29.687 1.00 17.33 116 ALA A N 1
ATOM 748 C CA . ALA A 1 96 ? 0.691 10.277 29.384 1.00 16.11 116 ALA A CA 1
ATOM 749 C C . ALA A 1 96 ? 2.208 10.269 29.214 1.00 15.21 116 ALA A C 1
ATOM 750 O O . ALA A 1 96 ? 2.889 9.355 29.668 1.00 15.16 116 ALA A O 1
ATOM 752 N N . VAL A 1 97 ? 2.724 11.300 28.546 1.00 14.91 117 VAL A N 1
ATOM 753 C CA . VAL A 1 97 ? 4.153 11.443 28.346 1.00 16.12 117 VAL A CA 1
ATOM 754 C C . VAL A 1 97 ? 4.851 11.538 29.697 1.00 16.93 117 VAL A C 1
ATOM 755 O O . VAL A 1 97 ? 5.859 10.882 29.931 1.00 16.05 117 VAL A O 1
ATOM 759 N N . ASP A 1 98 ? 4.285 12.364 30.576 1.00 17.06 118 ASP A N 1
ATOM 760 C CA . ASP A 1 98 ? 4.855 12.590 31.889 1.00 17.94 118 ASP A CA 1
ATOM 761 C C . ASP A 1 98 ? 4.931 11.274 32.666 1.00 18.10 118 ASP A C 1
ATOM 762 O O . ASP A 1 98 ? 5.945 10.985 33.295 1.00 19.57 118 ASP A O 1
ATOM 767 N N . ARG A 1 99 ? 3.851 10.479 32.635 1.00 17.87 119 ARG A N 1
ATOM 768 C CA . ARG A 1 99 ? 3.824 9.223 33.374 1.00 19.94 119 ARG A CA 1
ATOM 769 C C . ARG A 1 99 ? 4.967 8.316 32.928 1.00 17.72 119 ARG A C 1
ATOM 770 O O . ARG A 1 99 ? 5.609 7.655 33.748 1.00 20.22 119 ARG A O 1
ATOM 778 N N . PHE A 1 100 ? 5.227 8.286 31.618 1.00 16.54 120 PHE A N 1
ATOM 779 C CA . PHE A 1 100 ? 6.318 7.469 31.126 1.00 16.00 120 PHE A CA 1
ATOM 780 C C . PHE A 1 100 ? 7.655 8.056 31.582 1.00 15.60 120 PHE A C 1
ATOM 781 O O . PHE A 1 100 ? 8.501 7.335 32.099 1.00 16.73 120 PHE A O 1
ATOM 789 N N . GLN A 1 101 ? 7.844 9.364 31.392 1.00 15.34 121 GLN A N 1
ATOM 790 C CA . GLN A 1 101 ? 9.128 9.969 31.719 1.00 15.80 121 GLN A CA 1
ATOM 791 C C . GLN A 1 101 ? 9.492 9.821 33.193 1.00 17.76 121 GLN A C 1
ATOM 792 O O . GLN A 1 101 ? 10.667 9.678 33.520 1.00 19.71 121 GLN A O 1
ATOM 798 N N . ARG A 1 102 ? 8.483 9.893 34.063 1.00 18.39 122 ARG A N 1
ATOM 799 C CA . ARG A 1 102 ? 8.710 9.872 35.502 1.00 20.92 122 ARG A CA 1
ATOM 800 C C . ARG A 1 102 ? 8.830 8.447 36.045 1.00 22.20 122 ARG A C 1
ATOM 801 O O . ARG A 1 102 ? 9.223 8.281 37.200 1.00 23.22 122 ARG A O 1
ATOM 809 N N . SER A 1 103 ? 8.483 7.433 35.236 1.00 21.80 123 SER A N 1
ATOM 810 C CA . SER A 1 103 ? 8.556 6.043 35.670 1.00 22.37 123 SER A CA 1
ATOM 811 C C . SER A 1 103 ? 10.014 5.600 35.739 1.00 23.17 123 SER A C 1
ATOM 812 O O . SER A 1 103 ? 10.890 6.266 35.188 1.00 21.36 123 SER A O 1
ATOM 815 N N . PRO A 1 104 ? 10.329 4.480 36.432 1.00 24.33 124 PRO A N 1
ATOM 816 C CA . PRO A 1 104 ? 11.690 3.941 36.422 1.00 25.02 124 PRO A CA 1
ATOM 817 C C . PRO A 1 104 ? 12.238 3.747 35.006 1.00 24.56 124 PRO A C 1
ATOM 818 O O . PRO A 1 104 ? 13.394 4.061 34.748 1.00 23.62 124 PRO A O 1
ATOM 822 N N . GLN A 1 105 ? 11.386 3.272 34.088 1.00 25.45 125 GLN A N 1
ATOM 823 C CA . GLN A 1 105 ? 11.793 3.027 32.708 1.00 25.78 125 GLN A CA 1
ATOM 824 C C . GLN A 1 105 ? 12.152 4.348 32.014 1.00 25.13 125 GLN A C 1
ATOM 825 O O . GLN A 1 105 ? 13.117 4.430 31.252 1.00 23.31 125 GLN A O 1
ATOM 831 N N . GLY A 1 106 ? 11.342 5.383 32.240 1.00 22.56 126 GLY A N 1
ATOM 832 C CA . GLY A 1 106 ? 11.611 6.678 31.641 1.00 20.90 126 GLY A CA 1
ATOM 833 C C . GLY A 1 106 ? 12.877 7.305 32.219 1.00 19.82 126 GLY A C 1
ATOM 834 O O . GLY A 1 106 ? 13.688 7.894 31.496 1.00 18.59 126 GLY A O 1
ATOM 835 N N . ARG A 1 107 ? 13.055 7.159 33.533 1.00 19.34 127 ARG A N 1
ATOM 836 C CA . ARG A 1 107 ? 14.217 7.750 34.173 1.00 20.35 127 ARG A CA 1
ATOM 837 C C . ARG A 1 107 ? 15.499 7.056 33.726 1.00 19.38 127 ARG A C 1
ATOM 838 O O . ARG A 1 107 ? 16.550 7.693 33.669 1.00 19.24 127 ARG A O 1
ATOM 846 N N . ALA A 1 108 ? 15.410 5.768 33.376 1.00 18.96 128 ALA A N 1
ATOM 847 C CA . ALA A 1 108 ? 16.593 5.040 32.939 1.00 19.41 128 ALA A CA 1
ATOM 848 C C . ALA A 1 108 ? 17.149 5.634 31.642 1.00 17.80 128 ALA A C 1
ATOM 849 O O . ALA A 1 108 ? 18.352 5.614 31.411 1.00 18.34 128 ALA A O 1
ATOM 851 N N . LEU A 1 109 ? 16.283 6.230 30.822 1.00 17.30 129 LEU A N 1
ATOM 852 C CA . LEU A 1 109 ? 16.715 6.797 29.550 1.00 16.73 129 LEU A CA 1
ATOM 853 C C . LEU A 1 109 ? 17.630 8.010 29.757 1.00 15.50 129 LEU A C 1
ATOM 854 O O . LEU A 1 109 ? 18.370 8.376 28.849 1.00 16.49 129 LEU A O 1
ATOM 859 N N . LEU A 1 110 ? 17.600 8.615 30.949 1.00 15.90 130 LEU A N 1
ATOM 860 C CA . LEU A 1 110 ? 18.454 9.759 31.239 1.00 16.29 130 LEU A CA 1
ATOM 861 C C . LEU A 1 110 ? 19.935 9.368 31.196 1.00 16.98 130 LEU A C 1
ATOM 862 O O . LEU A 1 110 ? 20.780 10.244 31.043 1.00 17.45 130 LEU A O 1
ATOM 867 N N . THR A 1 111 ? 20.261 8.068 31.346 1.00 18.00 131 THR A N 1
ATOM 868 C CA . THR A 1 111 ? 21.664 7.655 31.301 1.00 20.06 131 THR A CA 1
ATOM 869 C C . THR A 1 111 ? 21.946 6.831 30.044 1.00 18.95 131 THR A C 1
ATOM 870 O O . THR A 1 111 ? 23.005 6.219 29.940 1.00 19.65 131 THR A O 1
ATOM 874 N N . SER A 1 112 ? 21.039 6.878 29.071 1.00 18.07 132 SER A N 1
ATOM 875 C CA . SER A 1 112 ? 21.173 6.102 27.847 1.00 18.20 132 SER A CA 1
ATOM 876 C C . SER A 1 112 ? 22.433 6.466 27.057 1.00 19.33 132 SER A C 1
ATOM 877 O O . SER A 1 112 ? 22.908 5.644 26.272 1.00 20.61 132 SER A O 1
ATOM 888 N N . GLN A 1 114 ? 25.340 7.840 28.558 1.00 21.48 134 GLN A N 1
ATOM 889 C CA . GLN A 1 114 ? 26.439 8.042 29.489 1.00 24.37 134 GLN A CA 1
ATOM 890 C C . GLN A 1 114 ? 27.743 7.494 28.902 1.00 25.20 134 GLN A C 1
ATOM 891 O O . GLN A 1 114 ? 28.804 8.079 29.106 1.00 24.12 134 GLN A O 1
ATOM 897 N N . GLY A 1 115 ? 27.654 6.398 28.137 1.00 25.72 135 GLY A N 1
ATOM 898 C CA . GLY A 1 115 ? 28.830 5.797 27.521 1.00 26.32 135 GLY A CA 1
ATOM 899 C C . GLY A 1 115 ? 29.440 6.706 26.453 1.00 26.35 135 GLY A C 1
ATOM 900 O O . GLY A 1 115 ? 30.602 6.535 26.081 1.00 27.85 135 GLY A O 1
ATOM 901 N N . LYS A 1 116 ? 28.633 7.661 25.972 1.00 22.97 136 LYS A N 1
ATOM 902 C CA A LYS A 1 116 ? 29.060 8.612 24.955 0.60 23.45 136 LYS A CA 1
ATOM 903 C CA B LYS A 1 116 ? 29.027 8.628 24.958 0.40 22.63 136 LYS A CA 1
ATOM 904 C C . LYS A 1 116 ? 29.540 9.908 25.619 1.00 22.13 136 LYS A C 1
ATOM 905 O O . LYS A 1 116 ? 29.980 10.829 24.937 1.00 23.01 136 LYS A O 1
ATOM 916 N N . GLY A 1 117 ? 29.423 9.986 26.949 1.00 20.19 137 GLY A N 1
ATOM 917 C CA . GLY A 1 117 ? 29.871 11.151 27.701 1.00 20.12 137 GLY A CA 1
ATOM 918 C C . GLY A 1 117 ? 28.788 12.213 27.901 1.00 18.69 137 GLY A C 1
ATOM 919 O O . GLY A 1 117 ? 29.113 13.353 28.229 1.00 17.75 137 GLY A O 1
ATOM 920 N N . ILE A 1 118 ? 27.515 11.804 27.789 1.00 18.18 138 ILE A N 1
ATOM 921 C CA . ILE A 1 118 ? 26.371 12.694 27.936 1.00 17.94 138 ILE A CA 1
ATOM 922 C C . ILE A 1 118 ? 25.518 12.222 29.108 1.00 17.31 138 ILE A C 1
ATOM 923 O O . ILE A 1 118 ? 25.179 11.047 29.199 1.00 17.62 138 ILE A O 1
ATOM 928 N N . LEU A 1 119 ? 25.141 13.160 29.981 1.00 17.00 139 LEU A N 1
ATOM 929 C CA . LEU A 1 119 ? 24.299 12.848 31.123 1.00 17.68 139 LEU A CA 1
ATOM 930 C C . LEU A 1 119 ? 23.000 13.642 31.045 1.00 15.86 139 LEU A C 1
ATOM 931 O O . LEU A 1 119 ? 23.021 14.858 30.881 1.00 15.69 139 LEU A O 1
ATOM 936 N N . GLY A 1 120 ? 21.871 12.934 31.166 1.00 15.93 140 GLY A N 1
ATOM 937 C CA . GLY A 1 120 ? 20.559 13.553 31.229 1.00 14.97 140 GLY A CA 1
ATOM 938 C C . GLY A 1 120 ? 20.221 13.912 32.673 1.00 15.38 140 GLY A C 1
ATOM 939 O O . GLY A 1 120 ? 20.467 13.117 33.574 1.00 17.12 140 GLY A O 1
ATOM 940 N N . LEU A 1 121 ? 19.662 15.114 32.873 1.00 14.64 141 LEU A N 1
ATOM 941 C CA . LEU A 1 121 ? 19.376 15.639 34.201 1.00 14.47 141 LEU A CA 1
ATOM 942 C C . LEU A 1 121 ? 17.873 15.717 34.483 1.00 14.21 141 LEU A C 1
ATOM 943 O O . LEU A 1 121 ? 17.462 15.668 35.645 1.00 15.62 141 LEU A O 1
ATOM 948 N N . ALA A 1 122 ? 17.066 15.911 33.431 1.00 13.17 142 ALA A N 1
ATOM 949 C CA . ALA A 1 122 ? 15.634 16.104 33.598 1.00 12.81 142 ALA A CA 1
ATOM 950 C C . ALA A 1 122 ? 14.946 16.039 32.248 1.00 11.73 142 ALA A C 1
ATOM 951 O O . ALA A 1 122 ? 15.590 16.156 31.214 1.00 12.06 142 ALA A O 1
ATOM 953 N N . TYR A 1 123 ? 13.623 15.878 32.300 1.00 11.62 143 TYR A N 1
ATOM 954 C CA . TYR A 1 123 ? 12.764 16.036 31.148 1.00 11.66 143 TYR A CA 1
ATOM 955 C C . TYR A 1 123 ? 11.975 17.329 31.323 1.00 10.78 143 TYR A C 1
ATOM 956 O O . TYR A 1 123 ? 11.459 17.594 32.415 1.00 12.03 143 TYR A O 1
ATOM 965 N N . TRP A 1 124 ? 11.896 18.123 30.252 1.00 10.33 144 TRP A N 1
ATOM 966 C CA . TRP A 1 124 ? 11.099 19.343 30.213 1.00 10.39 144 TRP A CA 1
ATOM 967 C C . TRP A 1 124 ? 10.044 19.199 29.130 1.00 10.43 144 TRP A C 1
ATOM 968 O O . TRP A 1 124 ? 10.340 18.772 28.023 1.00 10.80 144 TRP A O 1
ATOM 979 N N . HIS A 1 125 ? 8.816 19.589 29.440 1.00 10.69 145 HIS A N 1
ATOM 980 C CA . HIS A 1 125 ? 7.776 19.543 28.429 1.00 10.96 145 HIS A CA 1
ATOM 981 C C . HIS A 1 125 ? 7.760 20.796 27.560 1.00 10.68 145 HIS A C 1
ATOM 982 O O . HIS A 1 125 ? 8.079 21.888 28.020 1.00 11.53 145 HIS A O 1
ATOM 989 N N . ASN A 1 126 ? 7.395 20.602 26.282 1.00 9.57 146 ASN A N 1
ATOM 990 C CA . ASN A 1 126 ? 6.924 21.705 25.458 1.00 9.65 146 ASN A CA 1
ATOM 991 C C . ASN A 1 126 ? 5.434 21.455 25.244 1.00 9.67 146 ASN A C 1
ATOM 992 O O . ASN A 1 126 ? 4.604 22.044 25.919 1.00 10.39 146 ASN A O 1
ATOM 997 N N . GLY A 1 127 ? 5.090 20.524 24.357 1.00 9.51 147 GLY A N 1
ATOM 998 C CA . GLY A 1 127 ? 3.686 20.222 24.156 1.00 9.17 147 GLY A CA 1
ATOM 999 C C . GLY A 1 127 ? 3.475 19.258 23.001 1.00 8.96 147 GLY A C 1
ATOM 1000 O O . GLY A 1 127 ? 4.426 18.708 22.445 1.00 9.88 147 GLY A O 1
ATOM 1009 N N . LYS A 1 129 ? 2.412 18.059 19.227 1.00 8.90 149 LYS A N 1
ATOM 1010 C CA . LYS A 1 129 ? 2.641 18.558 17.884 1.00 9.16 149 LYS A CA 1
ATOM 1011 C C . LYS A 1 129 ? 1.348 18.618 17.090 1.00 9.29 149 LYS A C 1
ATOM 1012 O O . LYS A 1 129 ? 0.486 17.741 17.195 1.00 9.43 149 LYS A O 1
ATOM 1018 N N . GLN A 1 130 ? 1.285 19.669 16.265 1.00 9.10 150 GLN A N 1
ATOM 1019 C CA . GLN A 1 130 ? 0.227 19.933 15.310 1.00 9.20 150 GLN A CA 1
ATOM 1020 C C . GLN A 1 130 ? 0.834 19.882 13.915 1.00 9.56 150 GLN A C 1
ATOM 1021 O O . GLN A 1 130 ? 2.049 19.836 13.760 1.00 10.01 150 GLN A O 1
ATOM 1027 N N . LEU A 1 131 ? -0.018 19.871 12.898 1.00 8.93 151 LEU A N 1
ATOM 1028 C CA . LEU A 1 131 ? 0.407 19.879 11.506 1.00 9.56 151 LEU A CA 1
ATOM 1029 C C . LEU A 1 131 ? 0.135 21.236 10.878 1.00 9.46 151 LEU A C 1
ATOM 1030 O O . LEU A 1 131 ? -0.861 21.885 11.207 1.00 10.16 151 LEU A O 1
ATOM 1035 N N . SER A 1 132 ? 0.977 21.611 9.914 1.00 9.31 152 SER A N 1
ATOM 1036 C CA . SER A 1 132 ? 0.762 22.827 9.152 1.00 9.46 152 SER A CA 1
ATOM 1037 C C . SER A 1 132 ? 1.117 22.604 7.689 1.00 9.38 152 SER A C 1
ATOM 1038 O O . SER A 1 132 ? 1.952 21.759 7.366 1.00 10.07 152 SER A O 1
ATOM 1041 N N . ALA A 1 133 ? 0.469 23.381 6.821 1.00 10.03 153 ALA A N 1
ATOM 1042 C CA . ALA A 1 133 ? 0.725 23.311 5.395 1.00 10.82 153 ALA A CA 1
ATOM 1043 C C . ALA A 1 133 ? 0.155 24.547 4.717 1.00 11.66 153 ALA A C 1
ATOM 1044 O O . ALA A 1 133 ? -0.476 25.382 5.364 1.00 12.08 153 ALA A O 1
ATOM 1046 N N . ASN A 1 134 ? 0.381 24.632 3.398 1.00 12.89 154 ASN A N 1
ATOM 1047 C CA . ASN A 1 134 ? -0.139 25.714 2.568 1.00 14.94 154 ASN A CA 1
ATOM 1048 C C . ASN A 1 134 ? -1.505 25.325 1.986 1.00 15.15 154 ASN A C 1
ATOM 1049 O O . ASN A 1 134 ? -2.087 26.080 1.203 1.00 16.60 154 ASN A O 1
ATOM 1054 N N . ARG A 1 135 ? -1.992 24.124 2.321 1.00 14.98 155 ARG A N 1
ATOM 1055 C CA . ARG A 1 135 ? -3.334 23.698 1.953 1.00 15.48 155 ARG A CA 1
ATOM 1056 C C . ARG A 1 135 ? -3.999 23.057 3.167 1.00 14.76 155 ARG A C 1
ATOM 1057 O O . ARG A 1 135 ? -3.301 22.671 4.102 1.00 13.68 155 ARG A O 1
ATOM 1065 N N . PRO A 1 136 ? -5.349 22.931 3.213 1.00 14.95 156 PRO A N 1
ATOM 1066 C CA . PRO A 1 136 ? -6.018 22.313 4.361 1.00 15.19 156 PRO A CA 1
ATOM 1067 C C . PRO A 1 136 ? -5.609 20.855 4.562 1.00 14.85 156 PRO A C 1
ATOM 1068 O O . PRO A 1 136 ? -5.468 20.110 3.598 1.00 15.96 156 PRO A O 1
ATOM 1072 N N . LEU A 1 137 ? -5.430 20.458 5.825 1.00 14.27 157 LEU A N 1
ATOM 1073 C CA . LEU A 1 137 ? -5.130 19.084 6.192 1.00 14.05 157 LEU A CA 1
ATOM 1074 C C . LEU A 1 137 ? -6.314 18.534 6.983 1.00 15.17 157 LEU A C 1
ATOM 1075 O O . LEU A 1 137 ? -6.303 18.487 8.209 1.00 14.41 157 LEU A O 1
ATOM 1080 N N . LEU A 1 138 ? -7.335 18.073 6.265 1.00 14.58 158 LEU A N 1
ATOM 1081 C CA . LEU A 1 138 ? -8.557 17.610 6.902 1.00 16.62 158 LEU A CA 1
ATOM 1082 C C . LEU A 1 138 ? -8.447 16.117 7.212 1.00 17.19 158 LEU A C 1
ATOM 1083 O O . LEU A 1 138 ? -8.820 15.654 8.290 1.00 18.69 158 LEU A O 1
ATOM 1088 N N . GLU A 1 139 ? -7.936 15.361 6.246 1.00 15.32 159 GLU A N 1
ATOM 1089 C CA . GLU A 1 139 ? -7.812 13.921 6.382 1.00 14.93 159 GLU A CA 1
ATOM 1090 C C . GLU A 1 139 ? -6.424 13.542 5.897 1.00 14.30 159 GLU A C 1
ATOM 1091 O O . GLU A 1 139 ? -5.795 14.317 5.189 1.00 13.96 159 GLU A O 1
ATOM 1097 N N . PRO A 1 140 ? -5.892 12.369 6.290 1.00 14.28 160 PRO A N 1
ATOM 1098 C CA . PRO A 1 140 ? -4.522 12.020 5.925 1.00 14.25 160 PRO A CA 1
ATOM 1099 C C . PRO A 1 140 ? -4.197 12.085 4.436 1.00 14.52 160 PRO A C 1
ATOM 1100 O O . PRO A 1 140 ? -3.077 12.396 4.061 1.00 14.37 160 PRO A O 1
ATOM 1104 N N . GLU A 1 141 ? -5.187 11.837 3.580 1.00 14.31 161 GLU A N 1
ATOM 1105 C CA . GLU A 1 141 ? -4.917 11.872 2.148 1.00 15.38 161 GLU A CA 1
ATOM 1106 C C . GLU A 1 141 ? -4.393 13.254 1.738 1.00 14.80 161 GLU A C 1
ATOM 1107 O O . GLU A 1 141 ? -3.666 13.391 0.762 1.00 14.01 161 GLU A O 1
ATOM 1113 N N . ASP A 1 142 ? -4.800 14.292 2.471 1.00 14.52 162 ASP A N 1
ATOM 1114 C CA . ASP A 1 142 ? -4.440 15.661 2.138 1.00 14.57 162 ASP A CA 1
ATOM 1115 C C . ASP A 1 142 ? -2.934 15.905 2.244 1.00 14.55 162 ASP A C 1
ATOM 1116 O O . ASP A 1 142 ? -2.426 16.856 1.646 1.00 14.97 162 ASP A O 1
ATOM 1121 N N . ALA A 1 143 ? -2.229 15.063 3.011 1.00 13.84 163 ALA A N 1
ATOM 1122 C CA . ALA A 1 143 ? -0.790 15.206 3.179 1.00 13.46 163 ALA A CA 1
ATOM 1123 C C . ALA A 1 143 ? -0.024 14.627 1.991 1.00 13.78 163 ALA A C 1
ATOM 1124 O O . ALA A 1 143 ? 1.170 14.887 1.837 1.00 14.20 163 ALA A O 1
ATOM 1126 N N . ARG A 1 144 ? -0.693 13.820 1.159 1.00 14.50 164 ARG A N 1
ATOM 1127 C CA . ARG A 1 144 ? -0.006 13.139 0.075 1.00 14.85 164 ARG A CA 1
ATOM 1128 C C . ARG A 1 144 ? 0.649 14.149 -0.867 1.00 14.84 164 ARG A C 1
ATOM 1129 O O . ARG A 1 144 ? 0.020 15.123 -1.286 1.00 15.91 164 ARG A O 1
ATOM 1137 N N . GLY A 1 145 ? 1.933 13.919 -1.159 1.00 14.98 165 GLY A N 1
ATOM 1138 C CA . GLY A 1 145 ? 2.672 14.706 -2.139 1.00 15.71 165 GLY A CA 1
ATOM 1139 C C . GLY A 1 145 ? 3.232 16.025 -1.607 1.00 16.65 165 GLY A C 1
ATOM 1140 O O . GLY A 1 145 ? 3.831 16.785 -2.362 1.00 17.61 165 GLY A O 1
ATOM 1141 N N . LEU A 1 146 ? 3.031 16.301 -0.326 1.00 15.09 166 LEU A N 1
ATOM 1142 C CA . LEU A 1 146 ? 3.536 17.550 0.275 1.00 13.34 166 LEU A CA 1
ATOM 1143 C C . LEU A 1 146 ? 4.978 17.320 0.736 1.00 12.20 166 LEU A C 1
ATOM 1144 O O . LEU A 1 146 ? 5.461 16.187 0.723 1.00 13.22 166 LEU A O 1
ATOM 1149 N N . LYS A 1 147 ? 5.654 18.403 1.140 1.00 11.73 167 LYS A N 1
ATOM 1150 C CA . LYS A 1 147 ? 7.048 18.345 1.559 1.00 11.41 167 LYS A CA 1
ATOM 1151 C C . LYS A 1 147 ? 7.156 18.898 2.977 1.00 11.55 167 LYS A C 1
ATOM 1152 O O . LYS A 1 147 ? 7.073 20.110 3.180 1.00 11.87 167 LYS A O 1
ATOM 1158 N N . PHE A 1 148 ? 7.355 18.001 3.947 1.00 10.84 168 PHE A N 1
ATOM 1159 C CA . PHE A 1 148 ? 7.369 18.392 5.343 1.00 10.27 168 PHE A CA 1
ATOM 1160 C C . PHE A 1 148 ? 8.779 18.534 5.892 1.00 9.96 168 PHE A C 1
ATOM 1161 O O . PHE A 1 148 ? 9.596 17.635 5.782 1.00 11.28 168 PHE A O 1
ATOM 1169 N N . ARG A 1 149 ? 9.014 19.646 6.575 1.00 9.50 169 ARG A N 1
ATOM 1170 C CA . ARG A 1 149 ? 10.218 19.769 7.368 1.00 9.79 169 ARG A CA 1
ATOM 1171 C C . ARG A 1 149 ? 10.048 18.927 8.624 1.00 9.58 169 ARG A C 1
ATOM 1172 O O . ARG A 1 149 ? 9.010 18.986 9.286 1.00 9.84 169 ARG A O 1
ATOM 1180 N N . VAL A 1 150 ? 11.092 18.165 8.951 1.00 9.82 170 VAL A N 1
ATOM 1181 C CA . VAL A 1 150 ? 11.142 17.406 10.188 1.00 9.65 170 VAL A CA 1
ATOM 1182 C C . VAL A 1 150 ? 12.466 17.677 10.901 1.00 9.82 170 VAL A C 1
ATOM 1183 O O . VAL A 1 150 ? 13.465 18.114 10.310 1.00 10.52 170 VAL A O 1
ATOM 1187 N N . GLN A 1 151 ? 12.441 17.443 12.215 1.00 9.89 171 GLN A N 1
ATOM 1188 C CA . GLN A 1 151 ? 13.660 17.348 12.995 1.00 10.46 171 GLN A CA 1
ATOM 1189 C C . GLN A 1 151 ? 14.480 16.181 12.459 1.00 11.25 171 GLN A C 1
ATOM 1190 O O . GLN A 1 151 ? 13.955 15.310 11.762 1.00 11.08 171 GLN A O 1
ATOM 1196 N N . ALA A 1 152 ? 15.770 16.144 12.820 1.00 12.82 172 ALA A N 1
ATOM 1197 C CA . ALA A 1 152 ? 16.676 15.122 12.316 1.00 13.29 172 ALA A CA 1
ATOM 1198 C C . ALA A 1 152 ? 16.445 13.776 13.007 1.00 13.87 172 ALA A C 1
ATOM 1199 O O . ALA A 1 152 ? 17.245 13.349 13.845 1.00 16.77 172 ALA A O 1
ATOM 1201 N N . SER A 1 153 ? 15.376 13.096 12.581 1.00 13.17 173 SER A N 1
ATOM 1202 C CA . SER A 1 153 ? 14.909 11.832 13.131 1.00 12.92 173 SER A CA 1
ATOM 1203 C C . SER A 1 153 ? 14.447 10.885 12.027 1.00 12.71 173 SER A C 1
ATOM 1204 O O . SER A 1 153 ? 13.606 11.252 11.219 1.00 12.50 173 SER A O 1
ATOM 1207 N N . ASP A 1 154 ? 14.949 9.647 12.049 1.00 13.65 174 ASP A N 1
ATOM 1208 C CA . ASP A 1 154 ? 14.505 8.621 11.120 1.00 14.62 174 ASP A CA 1
ATOM 1209 C C . ASP A 1 154 ? 13.017 8.324 11.309 1.00 14.14 174 ASP A C 1
ATOM 1210 O O . ASP A 1 154 ? 12.316 8.072 10.337 1.00 14.81 174 ASP A O 1
ATOM 1215 N N . VAL A 1 155 ? 12.557 8.313 12.565 1.00 13.16 175 VAL A N 1
ATOM 1216 C CA . VAL A 1 155 ? 11.157 8.020 12.834 1.00 12.26 175 VAL A CA 1
ATOM 1217 C C . VAL A 1 155 ? 10.267 9.054 12.152 1.00 11.25 175 VAL A C 1
ATOM 1218 O O . VAL A 1 155 ? 9.242 8.709 11.552 1.00 11.77 175 VAL A O 1
ATOM 1222 N N . LEU A 1 156 ? 10.643 10.329 12.246 1.00 11.12 176 LEU A N 1
ATOM 1223 C CA . LEU A 1 156 ? 9.799 11.384 11.714 1.00 11.14 176 LEU A CA 1
ATOM 1224 C C . LEU A 1 156 ? 9.860 11.387 10.190 1.00 11.72 176 LEU A C 1
ATOM 1225 O O . LEU A 1 156 ? 8.864 11.677 9.540 1.00 12.23 176 LEU A O 1
ATOM 1230 N N . ASN A 1 157 ? 11.020 11.064 9.623 1.00 13.37 177 ASN A N 1
ATOM 1231 C CA . ASN A 1 157 ? 11.104 10.884 8.182 1.00 15.41 177 ASN A CA 1
ATOM 1232 C C . ASN A 1 157 ? 10.080 9.837 7.749 1.00 15.05 177 ASN A C 1
ATOM 1233 O O . ASN A 1 157 ? 9.280 10.067 6.838 1.00 16.18 177 ASN A O 1
ATOM 1238 N N . GLU A 1 158 ? 10.104 8.679 8.407 1.00 14.01 178 GLU A N 1
ATOM 1239 C CA . GLU A 1 158 ? 9.210 7.584 8.055 1.00 14.92 178 GLU A CA 1
ATOM 1240 C C . GLU A 1 158 ? 7.743 7.951 8.280 1.00 13.50 178 GLU A C 1
ATOM 1241 O O . GLU A 1 158 ? 6.884 7.484 7.543 1.00 12.58 178 GLU A O 1
ATOM 1247 N N . GLN A 1 159 ? 7.461 8.732 9.325 1.00 12.25 179 GLN A N 1
ATOM 1248 C CA . GLN A 1 159 ? 6.097 9.161 9.587 1.00 12.06 179 GLN A CA 1
ATOM 1249 C C . GLN A 1 159 ? 5.467 9.795 8.348 1.00 12.63 179 GLN A C 1
ATOM 1250 O O . GLN A 1 159 ? 4.344 9.473 7.976 1.00 13.56 179 GLN A O 1
ATOM 1256 N N . PHE A 1 160 ? 6.177 10.730 7.710 1.00 12.77 180 PHE A N 1
ATOM 1257 C CA . PHE A 1 160 ? 5.587 11.423 6.576 1.00 13.40 180 PHE A CA 1
ATOM 1258 C C . PHE A 1 160 ? 5.635 10.550 5.325 1.00 14.24 180 PHE A C 1
ATOM 1259 O O . PHE A 1 160 ? 4.754 10.667 4.487 1.00 14.85 180 PHE A O 1
ATOM 1267 N N . ARG A 1 161 ? 6.626 9.664 5.220 1.00 14.37 181 ARG A N 1
ATOM 1268 C CA . ARG A 1 161 ? 6.660 8.754 4.086 1.00 15.32 181 ARG A CA 1
ATOM 1269 C C . ARG A 1 161 ? 5.441 7.835 4.125 1.00 15.07 181 ARG A C 1
ATOM 1270 O O . ARG A 1 161 ? 4.897 7.488 3.079 1.00 15.27 181 ARG A O 1
ATOM 1278 N N . GLN A 1 162 ? 4.980 7.486 5.331 1.00 15.72 182 GLN A N 1
ATOM 1279 C CA . GLN A 1 162 ? 3.800 6.646 5.496 1.00 16.25 182 GLN A CA 1
ATOM 1280 C C . GLN A 1 162 ? 2.572 7.354 4.924 1.00 16.64 182 GLN A C 1
ATOM 1281 O O . GLN A 1 162 ? 1.650 6.695 4.452 1.00 17.23 182 GLN A O 1
ATOM 1287 N N . LEU A 1 163 ? 2.577 8.696 4.959 1.00 15.25 183 LEU A N 1
ATOM 1288 C CA . LEU A 1 163 ? 1.492 9.496 4.405 1.00 16.20 183 LEU A CA 1
ATOM 1289 C C . LEU A 1 163 ? 1.717 9.820 2.924 1.00 16.37 183 LEU A C 1
ATOM 1290 O O . LEU A 1 163 ? 0.999 10.654 2.369 1.00 17.88 183 LEU A O 1
ATOM 1295 N N A ARG A 1 164 ? 2.711 9.163 2.306 0.70 15.97 184 ARG A N 1
ATOM 1296 N N B ARG A 1 164 ? 2.701 9.161 2.298 0.30 16.01 184 ARG A N 1
ATOM 1297 C CA A ARG A 1 164 ? 3.041 9.358 0.900 0.70 16.31 184 ARG A CA 1
ATOM 1298 C CA B ARG A 1 164 ? 3.020 9.362 0.891 0.30 16.03 184 ARG A CA 1
ATOM 1299 C C A ARG A 1 164 ? 3.438 10.814 0.648 0.70 15.13 184 ARG A C 1
ATOM 1300 C C B ARG A 1 164 ? 3.444 10.810 0.643 0.30 15.34 184 ARG A C 1
ATOM 1301 O O A ARG A 1 164 ? 3.116 11.389 -0.392 0.70 15.13 184 ARG A O 1
ATOM 1302 O O B ARG A 1 164 ? 3.132 11.382 -0.400 0.30 15.53 184 ARG A O 1
ATOM 1317 N N . ALA A 1 165 ? 4.164 11.383 1.613 1.00 14.97 185 ALA A N 1
ATOM 1318 C CA . ALA A 1 165 ? 4.709 12.724 1.499 1.00 14.27 185 ALA A CA 1
ATOM 1319 C C . ALA A 1 165 ? 6.230 12.625 1.489 1.00 15.20 185 ALA A C 1
ATOM 1320 O O . ALA A 1 165 ? 6.786 11.557 1.725 1.00 17.79 185 ALA A O 1
ATOM 1322 N N . ILE A 1 166 ? 6.868 13.746 1.148 1.00 14.99 186 ILE A N 1
ATOM 1323 C CA . ILE A 1 166 ? 8.309 13.920 1.211 1.00 15.99 186 ILE A CA 1
ATOM 1324 C C . ILE A 1 166 ? 8.651 14.546 2.559 1.00 14.88 186 ILE A C 1
ATOM 1325 O O . ILE A 1 166 ? 7.877 15.351 3.076 1.00 14.43 186 ILE A O 1
ATOM 1330 N N A SER A 1 167 ? 9.784 14.157 3.138 0.60 14.56 187 SER A N 1
ATOM 1331 N N B SER A 1 167 ? 9.824 14.168 3.091 0.40 14.38 187 SER A N 1
ATOM 1332 C CA A SER A 1 167 ? 10.267 14.838 4.323 0.60 15.05 187 SER A CA 1
ATOM 1333 C CA B SER A 1 167 ? 10.349 14.673 4.351 0.40 14.19 187 SER A CA 1
ATOM 1334 C C A SER A 1 167 ? 11.645 15.400 4.025 0.60 14.02 187 SER A C 1
ATOM 1335 C C B SER A 1 167 ? 11.724 15.297 4.125 0.40 13.75 187 SER A C 1
ATOM 1336 O O A SER A 1 167 ? 12.357 14.913 3.139 0.60 14.24 187 SER A O 1
ATOM 1337 O O B SER A 1 167 ? 12.541 14.731 3.397 0.40 14.39 187 SER A O 1
ATOM 1342 N N . ARG A 1 168 ? 11.984 16.444 4.773 1.00 12.50 188 ARG A N 1
ATOM 1343 C CA . ARG A 1 168 ? 13.283 17.084 4.680 1.00 12.32 188 ARG A CA 1
ATOM 1344 C C . ARG A 1 168 ? 13.737 17.437 6.089 1.00 12.67 188 ARG A C 1
ATOM 1345 O O . ARG A 1 168 ? 13.111 18.243 6.762 1.00 11.53 188 ARG A O 1
ATOM 1353 N N . LYS A 1 169 ? 14.834 16.824 6.527 1.00 12.72 189 LYS A N 1
ATOM 1354 C CA . LYS A 1 169 ? 15.425 17.134 7.812 1.00 12.97 189 LYS A CA 1
ATOM 1355 C C . LYS A 1 169 ? 16.067 18.511 7.709 1.00 12.96 189 LYS A C 1
ATOM 1356 O O . LYS A 1 169 ? 16.849 18.765 6.791 1.00 13.81 189 LYS A O 1
ATOM 1370 N N . SER A 1 171 ? 17.485 21.985 10.359 1.00 12.17 191 SER A N 1
ATOM 1371 C CA . SER A 1 171 ? 17.684 22.576 11.675 1.00 12.11 191 SER A CA 1
ATOM 1372 C C . SER A 1 171 ? 16.543 23.541 11.987 1.00 11.36 191 SER A C 1
ATOM 1373 O O . SER A 1 171 ? 15.993 24.177 11.101 1.00 11.80 191 SER A O 1
ATOM 1376 N N . PHE A 1 172 ? 16.219 23.668 13.274 1.00 10.34 192 PHE A N 1
ATOM 1377 C CA . PHE A 1 172 ? 15.065 24.448 13.687 1.00 10.32 192 PHE A CA 1
ATOM 1378 C C . PHE A 1 172 ? 15.167 25.907 13.254 1.00 10.84 192 PHE A C 1
ATOM 1379 O O . PHE A 1 172 ? 14.165 26.499 12.858 1.00 11.37 192 PHE A O 1
ATOM 1387 N N . ALA A 1 173 ? 16.373 26.485 13.305 1.00 11.28 193 ALA A N 1
ATOM 1388 C CA . ALA A 1 173 ? 16.511 27.894 12.945 1.00 12.08 193 ALA A CA 1
ATOM 1389 C C . ALA A 1 173 ? 16.037 28.163 11.515 1.00 12.87 193 ALA A C 1
ATOM 1390 O O . ALA A 1 173 ? 15.551 29.260 11.229 1.00 14.48 193 ALA A O 1
ATOM 1392 N N . GLU A 1 174 ? 16.152 27.161 10.635 1.00 12.46 194 GLU A N 1
ATOM 1393 C CA . GLU A 1 174 ? 15.934 27.362 9.202 1.00 13.65 194 GLU A CA 1
ATOM 1394 C C . GLU A 1 174 ? 14.503 27.095 8.734 1.00 13.17 194 GLU A C 1
ATOM 1395 O O . GLU A 1 174 ? 14.250 27.229 7.534 1.00 13.81 194 GLU A O 1
ATOM 1401 N N . VAL A 1 175 ? 13.576 26.750 9.637 1.00 11.66 195 VAL A N 1
ATOM 1402 C CA . VAL A 1 175 ? 12.244 26.348 9.200 1.00 11.49 195 VAL A CA 1
ATOM 1403 C C . VAL A 1 175 ? 11.528 27.471 8.450 1.00 11.20 195 VAL A C 1
ATOM 1404 O O . VAL A 1 175 ? 10.943 27.228 7.397 1.00 11.57 195 VAL A O 1
ATOM 1408 N N . TYR A 1 176 ? 11.563 28.691 8.985 1.00 11.19 196 TYR A N 1
ATOM 1409 C CA . TYR A 1 176 ? 10.850 29.789 8.348 1.00 12.18 196 TYR A CA 1
ATOM 1410 C C . TYR A 1 176 ? 11.350 29.965 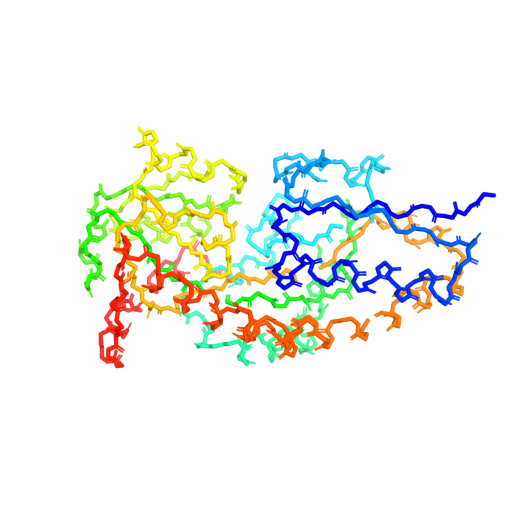6.910 1.00 12.14 196 TYR A C 1
ATOM 1411 O O . TYR A 1 176 ? 10.552 30.023 5.983 1.00 12.67 196 TYR A O 1
ATOM 1420 N N . GLN A 1 177 ? 12.672 30.046 6.742 1.00 12.91 197 GLN A N 1
ATOM 1421 C CA . GLN A 1 177 ? 13.265 30.245 5.424 1.00 14.36 197 GLN A CA 1
ATOM 1422 C C . GLN A 1 177 ? 12.922 29.077 4.496 1.00 13.30 197 GLN A C 1
ATOM 1423 O O . GLN A 1 177 ? 12.678 29.271 3.303 1.00 13.57 197 GLN A O 1
ATOM 1429 N N . GLY A 1 178 ? 12.927 27.858 5.040 1.00 12.18 198 GLY A N 1
ATOM 1430 C CA . GLY A 1 178 ? 12.621 26.678 4.241 1.00 12.38 198 GLY A CA 1
ATOM 1431 C C . GLY A 1 178 ? 11.211 26.727 3.656 1.00 12.70 198 GLY A C 1
ATOM 1432 O O . GLY A 1 178 ? 11.000 26.417 2.483 1.00 13.42 198 GLY A O 1
ATOM 1433 N N . LEU A 1 179 ? 10.248 27.133 4.480 1.00 12.17 199 LEU A N 1
ATOM 1434 C CA . LEU A 1 179 ? 8.865 27.226 4.040 1.00 12.26 199 LEU A CA 1
ATOM 1435 C C . LEU A 1 179 ? 8.672 28.431 3.128 1.00 13.31 199 LEU A C 1
ATOM 1436 O O . LEU A 1 179 ? 7.902 28.373 2.179 1.00 15.30 199 LEU A O 1
ATOM 1441 N N . GLN A 1 180 ? 9.398 29.516 3.407 1.00 13.67 200 GLN A N 1
ATOM 1442 C CA . GLN A 1 180 ? 9.242 30.723 2.611 1.00 14.97 200 GLN A CA 1
ATOM 1443 C C . GLN A 1 180 ? 9.753 30.479 1.193 1.00 15.65 200 GLN A C 1
ATOM 1444 O O . GLN A 1 180 ? 9.105 30.896 0.232 1.00 17.04 200 GLN A O 1
ATOM 1450 N N . THR A 1 181 ? 10.892 29.774 1.065 1.00 16.14 201 THR A N 1
ATOM 1451 C CA . THR A 1 181 ? 11.488 29.513 -0.244 1.00 17.09 201 THR A CA 1
ATOM 1452 C C . THR A 1 181 ? 10.760 28.380 -0.959 1.00 16.89 201 THR A C 1
ATOM 1453 O O . THR A 1 181 ? 10.844 28.279 -2.185 1.00 18.72 201 THR A O 1
ATOM 1457 N N . GLY A 1 182 ? 10.101 27.501 -0.206 1.00 15.12 202 GLY A N 1
ATOM 1458 C CA . GLY A 1 182 ? 9.338 26.421 -0.808 1.00 14.78 202 GLY A CA 1
ATOM 1459 C C . GLY A 1 182 ? 10.092 25.093 -0.906 1.00 13.87 202 GLY A C 1
ATOM 1460 O O . GLY A 1 182 ? 9.553 24.147 -1.466 1.00 14.04 202 GLY A O 1
ATOM 1461 N N . VAL A 1 183 ? 11.298 24.990 -0.322 1.00 13.27 203 VAL A N 1
ATOM 1462 C CA . VAL A 1 183 ? 12.013 23.712 -0.305 1.00 13.34 203 VAL A CA 1
ATOM 1463 C C . VAL A 1 183 ? 11.247 22.720 0.583 1.00 13.21 203 VAL A C 1
ATOM 1464 O O . VAL A 1 183 ? 11.445 21.506 0.481 1.00 13.72 203 VAL A O 1
ATOM 1468 N N . VAL A 1 184 ? 10.399 23.267 1.468 1.00 12.15 204 VAL A N 1
ATOM 1469 C CA . VAL A 1 184 ? 9.371 22.529 2.195 1.00 11.18 204 VAL A CA 1
ATOM 1470 C C . VAL A 1 184 ? 8.098 23.368 2.104 1.00 11.17 204 VAL A C 1
ATOM 1471 O O . VAL A 1 184 ? 8.184 24.566 1.843 1.00 11.65 204 VAL A O 1
ATOM 1475 N N . ASN A 1 185 ? 6.931 22.736 2.318 1.00 10.99 205 ASN A N 1
ATOM 1476 C CA . ASN A 1 185 ? 5.663 23.457 2.272 1.00 11.19 205 ASN A CA 1
ATOM 1477 C C . ASN A 1 185 ? 4.731 23.066 3.424 1.00 11.08 205 ASN A C 1
ATOM 1478 O O . ASN A 1 185 ? 3.611 23.572 3.495 1.00 11.89 205 ASN A O 1
ATOM 1483 N N . GLY A 1 186 ? 5.192 22.202 4.337 1.00 10.59 206 GLY A N 1
ATOM 1484 C CA . GLY A 1 186 ? 4.461 21.870 5.543 1.00 10.55 206 GLY A CA 1
ATOM 1485 C C . GLY A 1 186 ? 5.435 21.462 6.638 1.00 9.85 206 GLY A C 1
ATOM 1486 O O . GLY A 1 186 ? 6.633 21.303 6.389 1.00 9.80 206 GLY A O 1
ATOM 1487 N N . THR A 1 187 ? 4.947 21.362 7.871 1.00 9.33 207 THR A N 1
ATOM 1488 C CA . THR A 1 187 ? 5.779 20.854 8.952 1.00 9.23 207 THR A CA 1
ATOM 1489 C C . THR A 1 187 ? 4.876 20.422 10.107 1.00 8.69 207 THR A C 1
ATOM 1490 O O . THR A 1 187 ? 3.663 20.283 9.940 1.00 8.91 207 THR A O 1
ATOM 1494 N N . GLU A 1 188 ? 5.503 20.134 11.245 1.00 8.42 208 GLU A N 1
ATOM 1495 C CA . GLU A 1 188 ? 4.818 19.762 12.467 1.00 8.37 208 GLU A CA 1
ATOM 1496 C C . GLU A 1 188 ? 5.536 20.471 13.604 1.00 8.10 208 GLU A C 1
ATOM 1497 O O . GLU A 1 188 ? 6.766 20.604 13.557 1.00 8.71 208 GLU A O 1
ATOM 1503 N N . ASN A 1 189 ? 4.794 20.944 14.605 1.00 7.73 209 ASN A N 1
ATOM 1504 C CA . ASN A 1 189 ? 5.448 21.530 15.760 1.00 8.01 209 ASN A CA 1
ATOM 1505 C C . ASN A 1 189 ? 4.396 21.923 16.792 1.00 7.98 209 ASN A C 1
ATOM 1506 O O . ASN A 1 189 ? 3.194 21.763 16.582 1.00 7.90 209 ASN A O 1
ATOM 1511 N N . THR A 1 190 ? 4.854 22.427 17.936 1.00 7.95 210 THR A N 1
ATOM 1512 C CA . THR A 1 190 ? 3.958 22.934 18.957 1.00 8.20 210 THR A CA 1
ATOM 1513 C C . THR A 1 190 ? 3.527 24.348 18.593 1.00 8.57 210 THR A C 1
ATOM 1514 O O . THR A 1 190 ? 4.220 25.059 17.863 1.00 8.42 210 THR A O 1
ATOM 1518 N N . TRP A 1 191 ? 2.401 24.781 19.165 1.00 8.28 211 TRP A N 1
ATOM 1519 C CA . TRP A 1 191 ? 1.947 26.143 18.925 1.00 8.40 211 TRP A CA 1
ATOM 1520 C C . TRP A 1 191 ? 3.031 27.152 19.287 1.00 8.84 211 TRP A C 1
ATOM 1521 O O . TRP A 1 191 ? 3.224 28.135 18.581 1.00 9.17 211 TRP A O 1
ATOM 1532 N N . SER A 1 192 ? 3.673 26.936 20.436 1.00 9.49 212 SER A N 1
ATOM 1533 C CA . SER A 1 192 ? 4.689 27.840 20.944 1.00 9.85 212 SER A CA 1
ATOM 1534 C C . SER A 1 192 ? 5.813 28.035 19.926 1.00 8.92 212 SER A C 1
ATOM 1535 O O . SER A 1 192 ? 6.245 29.162 19.682 1.00 9.78 212 SER A O 1
ATOM 1538 N N . ASN A 1 193 ? 6.312 26.940 19.359 1.00 8.48 213 ASN A N 1
ATOM 1539 C CA . ASN A 1 193 ? 7.384 27.050 18.377 1.00 9.16 213 ASN A CA 1
ATOM 1540 C C . ASN A 1 193 ? 6.905 27.707 17.094 1.00 9.69 213 ASN A C 1
ATOM 1541 O O . ASN A 1 193 ? 7.647 28.464 16.485 1.00 11.00 213 ASN A O 1
ATOM 1546 N N . TYR A 1 194 ? 5.678 27.404 16.669 1.00 8.87 214 TYR A N 1
ATOM 1547 C CA . TYR A 1 194 ? 5.164 28.015 15.459 1.00 9.18 214 TYR A CA 1
ATOM 1548 C C . TYR A 1 194 ? 5.072 29.531 15.588 1.00 10.14 214 TYR A C 1
ATOM 1549 O O . TYR A 1 194 ? 5.561 30.264 14.735 1.00 11.07 214 TYR A O 1
ATOM 1558 N N . GLU A 1 195 ? 4.455 30.000 16.672 1.00 10.06 215 GLU A N 1
ATOM 1559 C CA . GLU A 1 195 ? 4.187 31.422 16.814 1.00 11.51 215 GLU A CA 1
ATOM 1560 C C . GLU A 1 195 ? 5.462 32.194 17.137 1.00 11.62 215 GLU A C 1
ATOM 1561 O O . GLU A 1 195 ? 5.691 33.254 16.568 1.00 11.60 215 GLU A O 1
ATOM 1567 N N . SER A 1 196 ? 6.305 31.655 18.027 1.00 10.90 216 SER A N 1
ATOM 1568 C CA . SER A 1 196 ? 7.484 32.399 18.454 1.00 11.74 216 SER A C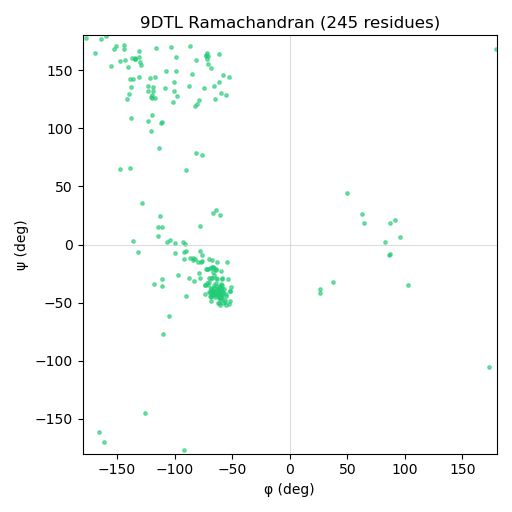A 1
ATOM 1569 C C . SER A 1 196 ? 8.464 32.602 17.303 1.00 12.57 216 SER A C 1
ATOM 1570 O O . SER A 1 196 ? 9.212 33.571 17.323 1.00 14.77 216 SER A O 1
ATOM 1573 N N . GLN A 1 197 ? 8.441 31.706 16.309 1.00 11.82 217 GLN A N 1
ATOM 1574 C CA . GLN A 1 197 ? 9.322 31.808 15.152 1.00 12.20 217 GLN A CA 1
ATOM 1575 C C . GLN A 1 197 ? 8.586 32.424 13.961 1.00 12.41 217 GLN A C 1
ATOM 1576 O O . GLN A 1 197 ? 9.159 32.539 12.881 1.00 14.15 217 GLN A O 1
ATOM 1582 N N . LYS A 1 198 ? 7.315 32.789 14.165 1.00 12.47 218 LYS A N 1
ATOM 1583 C CA . LYS A 1 198 ? 6.489 33.440 13.153 1.00 13.52 218 LYS A CA 1
ATOM 1584 C C . LYS A 1 198 ? 6.266 32.548 11.935 1.00 13.27 218 LYS A C 1
ATOM 1585 O O . LYS A 1 198 ? 5.985 33.036 10.856 1.00 12.72 218 LYS A O 1
ATOM 1591 N N . VAL A 1 199 ? 6.329 31.234 12.115 1.00 12.03 219 VAL A N 1
ATOM 1592 C CA . VAL A 1 199 ? 6.132 30.324 10.997 1.00 11.35 219 VAL A CA 1
ATOM 1593 C C . VAL A 1 199 ? 4.681 30.345 10.511 1.00 11.78 219 VAL A C 1
ATOM 1594 O O . VAL A 1 199 ? 4.410 30.019 9.363 1.00 12.30 219 VAL A O 1
ATOM 1598 N N . ASN A 1 200 ? 3.757 30.807 11.353 1.00 12.68 220 ASN A N 1
ATOM 1599 C CA . ASN A 1 200 ? 2.385 30.996 10.913 1.00 13.26 220 ASN A CA 1
ATOM 1600 C C . ASN A 1 200 ? 2.287 31.988 9.740 1.00 14.14 220 ASN A C 1
ATOM 1601 O O . ASN A 1 200 ? 1.323 31.946 8.982 1.00 15.37 220 ASN A O 1
ATOM 1606 N N A GLU A 1 201 ? 3.280 32.869 9.587 0.60 14.01 221 GLU A N 1
ATOM 1607 N N B GLU A 1 201 ? 3.310 32.845 9.585 0.40 14.68 221 GLU A N 1
ATOM 1608 C CA A GLU A 1 201 ? 3.252 33.838 8.498 0.60 14.83 221 GLU A CA 1
ATOM 1609 C CA B GLU A 1 201 ? 3.338 33.846 8.525 0.40 15.89 221 GLU A CA 1
ATOM 1610 C C A GLU A 1 201 ? 3.458 33.157 7.144 0.60 14.22 221 GLU A C 1
ATOM 1611 C C B GLU A 1 201 ? 3.581 33.205 7.156 0.40 14.83 221 GLU A C 1
ATOM 1612 O O A GLU A 1 201 ? 3.129 33.737 6.111 0.60 14.75 221 GLU A O 1
ATOM 1613 O O B GLU A 1 201 ? 3.442 33.873 6.132 0.40 15.49 221 GLU A O 1
ATOM 1624 N N . VAL A 1 202 ? 3.983 31.925 7.145 1.00 13.56 222 VAL A N 1
ATOM 1625 C CA . VAL A 1 202 ? 4.236 31.205 5.898 1.00 13.46 222 VAL A CA 1
ATOM 1626 C C . VAL A 1 202 ? 3.506 29.855 5.887 1.00 13.15 222 VAL A C 1
ATOM 1627 O O . VAL A 1 202 ? 3.816 28.983 5.079 1.00 13.31 222 VAL A O 1
ATOM 1631 N N . GLN A 1 203 ? 2.528 29.688 6.787 1.00 12.62 223 GLN A N 1
ATOM 1632 C CA . GLN A 1 203 ? 1.687 28.495 6.828 1.00 12.23 223 GLN A CA 1
ATOM 1633 C C . GLN A 1 203 ? 0.250 28.950 7.085 1.00 13.38 223 GLN A C 1
ATOM 1634 O O . GLN A 1 203 ? -0.090 29.351 8.197 1.00 14.04 223 GLN A O 1
ATOM 1640 N N . LYS A 1 204 ? -0.596 28.848 6.069 1.00 13.87 224 LYS A N 1
ATOM 1641 C CA A LYS A 1 204 ? -1.963 29.335 6.187 0.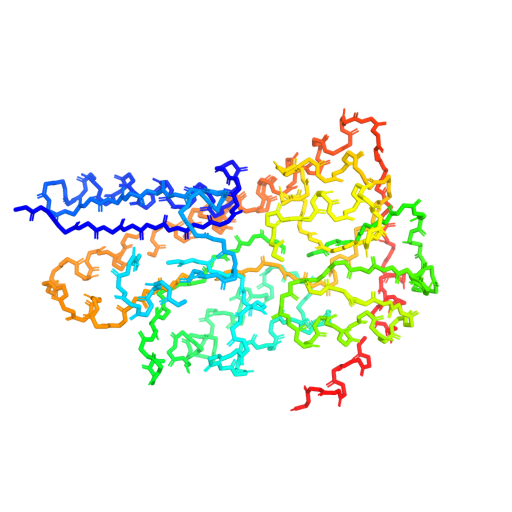50 14.83 224 LYS A CA 1
ATOM 1642 C CA B LYS A 1 204 ? -1.968 29.326 6.166 0.50 15.12 224 LYS A CA 1
ATOM 1643 C C . LYS A 1 204 ? -2.856 28.363 6.953 1.00 15.41 224 LYS A C 1
ATOM 1644 O O . LYS A 1 204 ? -3.819 28.794 7.591 1.00 16.72 224 LYS A O 1
ATOM 1655 N N . TYR A 1 205 ? -2.538 27.066 6.918 1.00 12.13 225 TYR A N 1
ATOM 1656 C CA . TYR A 1 205 ? -3.426 26.094 7.522 1.00 11.72 225 TYR A CA 1
ATOM 1657 C C . TYR A 1 205 ? -2.727 25.260 8.582 1.00 10.65 225 TYR A C 1
ATOM 1658 O O . TYR A 1 205 ? -1.646 24.714 8.360 1.00 11.26 225 TYR A O 1
ATOM 1667 N N . PHE A 1 206 ? -3.399 25.150 9.728 1.00 10.38 226 PHE A N 1
ATOM 1668 C CA . PHE A 1 206 ? -2.990 24.293 10.813 1.00 9.91 226 PHE A CA 1
ATOM 1669 C C . PHE A 1 206 ? -4.096 23.293 11.107 1.00 9.90 226 PHE A C 1
ATOM 1670 O O . PHE A 1 206 ? -5.281 23.627 11.051 1.00 10.30 226 PHE A O 1
ATOM 1678 N N . THR A 1 207 ? -3.700 22.070 11.449 1.00 9.99 227 THR A N 1
ATOM 1679 C CA . THR A 1 207 ? -4.619 21.066 11.955 1.00 10.44 227 THR A CA 1
ATOM 1680 C C . THR A 1 207 ? -4.156 20.664 13.353 1.00 10.06 227 THR A C 1
ATOM 1681 O O . THR A 1 207 ? -2.981 20.330 13.560 1.00 9.58 227 THR A O 1
ATOM 1685 N N . GLU A 1 208 ? -5.067 20.759 14.321 1.00 10.60 228 GLU A N 1
ATOM 1686 C CA . GLU A 1 208 ? -4.802 20.406 15.707 1.00 11.06 228 GLU A CA 1
ATOM 1687 C C . GLU A 1 208 ? -4.927 18.894 15.836 1.00 11.09 228 GLU A C 1
ATOM 1688 O O . GLU A 1 208 ? -5.912 18.357 16.337 1.00 12.73 228 GLU A O 1
ATOM 1694 N N . SER A 1 209 ? -3.867 18.218 15.403 1.00 10.19 229 SER A N 1
ATOM 1695 C CA . SER A 1 209 ? -3.817 16.772 15.324 1.00 10.56 229 SER A CA 1
ATOM 1696 C C . SER A 1 209 ? -3.347 16.116 16.625 1.00 10.93 229 SER A C 1
ATOM 1697 O O . SER A 1 209 ? -3.716 14.976 16.912 1.00 11.47 229 SER A O 1
ATOM 1700 N N . ASN A 1 210 ? -2.516 16.812 17.409 1.00 10.62 230 ASN A N 1
ATOM 1701 C CA . ASN A 1 210 ? -1.954 16.235 18.632 1.00 10.47 230 ASN A CA 1
ATOM 1702 C C . ASN A 1 210 ? -1.359 14.852 18.334 1.00 10.49 230 ASN A C 1
ATOM 1703 O O . ASN A 1 210 ? -1.520 13.922 19.127 1.00 11.62 230 ASN A O 1
ATOM 1708 N N . HIS A 1 211 ? -0.615 14.736 17.227 1.00 10.34 231 HIS A N 1
ATOM 1709 C CA . HIS A 1 211 ? -0.183 13.431 16.730 1.00 10.49 231 HIS A CA 1
ATOM 1710 C C . HIS A 1 211 ? 1.176 12.998 17.262 1.00 10.25 231 HIS A C 1
ATOM 1711 O O . HIS A 1 211 ? 1.618 11.884 17.004 1.00 10.87 231 HIS A O 1
ATOM 1718 N N . GLY A 1 212 ? 1.845 13.883 17.986 1.00 9.05 232 GLY A N 1
ATOM 1719 C CA . GLY A 1 212 ? 3.136 13.567 18.565 1.00 9.22 232 GLY A CA 1
ATOM 1720 C C . GLY A 1 212 ? 3.453 14.633 19.590 1.00 9.31 232 GLY A C 1
ATOM 1721 O O . GLY A 1 212 ? 2.567 15.373 20.000 1.00 9.84 232 GLY A O 1
ATOM 1722 N N . LEU A 1 213 ? 4.723 14.757 19.953 1.00 10.02 233 LEU A N 1
ATOM 1723 C CA . LEU A 1 213 ? 5.095 15.711 20.978 1.00 11.18 233 LEU A CA 1
ATOM 1724 C C . LEU A 1 213 ? 6.477 16.265 20.709 1.00 9.98 233 LEU A C 1
ATOM 1725 O O . LEU A 1 213 ? 7.288 15.675 19.999 1.00 10.03 233 LEU A O 1
ATOM 1730 N N . VAL A 1 214 ? 6.704 17.431 21.295 1.00 9.43 234 VAL A N 1
ATOM 1731 C CA . VAL A 1 214 ? 8.036 17.983 21.424 1.00 9.56 234 VAL A CA 1
ATOM 1732 C C . VAL A 1 214 ? 8.302 18.132 22.918 1.00 9.83 234 VAL A C 1
ATOM 1733 O O . VAL A 1 214 ? 7.633 18.914 23.576 1.00 10.51 234 VAL A O 1
ATOM 1737 N N . ASP A 1 215 ? 9.223 17.318 23.441 1.00 9.18 235 ASP A N 1
ATOM 1738 C CA . ASP A 1 215 ? 9.713 17.393 24.812 1.00 9.46 235 ASP A CA 1
ATOM 1739 C C . ASP A 1 215 ? 11.233 17.363 24.766 1.00 9.42 235 ASP A C 1
ATOM 1740 O O . ASP A 1 215 ? 11.824 17.039 23.737 1.00 9.96 235 ASP A O 1
ATOM 1745 N N . TYR A 1 216 ? 11.852 17.705 25.889 1.00 9.34 236 TYR A N 1
ATOM 1746 C CA . TYR A 1 216 ? 13.294 17.840 25.919 1.00 9.23 236 TYR A CA 1
ATOM 1747 C C . TYR A 1 216 ? 13.928 16.990 27.000 1.00 9.88 236 TYR A C 1
ATOM 1748 O O . TYR A 1 216 ? 13.328 16.741 28.037 1.00 10.59 236 TYR A O 1
ATOM 1765 N N . VAL A 1 218 ? 17.124 17.675 29.294 1.00 11.30 238 VAL A N 1
ATOM 1766 C CA . VAL A 1 218 ? 18.185 18.574 29.709 1.00 11.54 238 VAL A CA 1
ATOM 1767 C C . VAL A 1 218 ? 19.431 17.714 29.901 1.00 12.32 238 VAL A C 1
ATOM 1768 O O . VAL A 1 218 ? 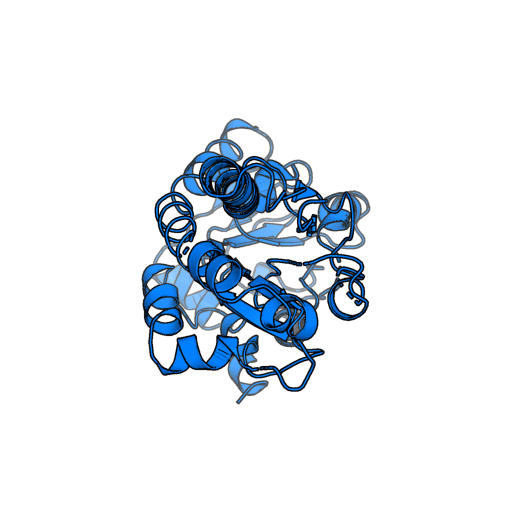19.375 16.726 30.628 1.00 12.58 238 VAL A O 1
ATOM 1772 N N . ILE A 1 219 ? 20.526 18.080 29.223 1.00 11.63 239 ILE A N 1
ATOM 1773 C CA . ILE A 1 219 ? 21.745 17.285 29.239 1.00 12.11 239 ILE A CA 1
ATOM 1774 C C . ILE A 1 219 ? 22.964 18.149 29.532 1.00 12.80 239 ILE A C 1
ATOM 1775 O O . ILE A 1 219 ? 22.974 19.364 29.339 1.00 12.44 239 ILE A O 1
ATOM 1780 N N . THR A 1 220 ? 24.021 17.460 29.948 1.00 13.32 240 THR A N 1
ATOM 1781 C CA . THR A 1 220 ? 25.296 18.090 30.195 1.00 14.11 240 THR A CA 1
ATOM 1782 C C . THR A 1 220 ? 26.395 17.123 29.785 1.00 15.03 240 THR A C 1
ATOM 1783 O O . THR A 1 220 ? 26.139 15.970 29.435 1.00 14.80 240 THR A O 1
ATOM 1787 N N . ASN A 1 221 ? 27.616 17.652 29.796 1.00 16.00 241 ASN A N 1
ATOM 1788 C CA . ASN A 1 221 ? 28.822 16.898 29.527 1.00 17.30 241 ASN A CA 1
ATOM 1789 C C . ASN A 1 221 ? 29.195 16.159 30.812 1.00 17.27 241 ASN A C 1
ATOM 1790 O O . ASN A 1 221 ? 29.397 16.786 31.844 1.00 18.18 241 ASN A O 1
ATOM 1795 N N . ALA A 1 222 ? 29.263 14.824 30.741 1.00 18.98 242 ALA A N 1
ATOM 1796 C CA . ALA A 1 222 ? 29.478 14.007 31.930 1.00 20.31 242 ALA A CA 1
ATOM 1797 C C . ALA A 1 222 ? 30.784 14.361 32.645 1.00 21.28 242 ALA A C 1
ATOM 1798 O O . ALA A 1 222 ? 30.821 14.408 33.871 1.00 22.11 242 ALA A O 1
ATOM 1800 N N . LYS A 1 223 ? 31.858 14.608 31.886 1.00 21.63 243 LYS A N 1
ATOM 1801 C CA . LYS A 1 223 ? 33.146 14.934 32.484 1.00 24.04 243 LYS A CA 1
ATOM 1802 C C . LYS A 1 223 ? 33.047 16.254 33.256 1.00 22.58 243 LYS A C 1
ATOM 1803 O O . LYS A 1 223 ? 33.577 16.376 34.358 1.00 22.70 243 LYS A O 1
ATOM 1809 N N . PHE A 1 224 ? 32.360 17.240 32.669 1.00 21.00 244 PHE A N 1
ATOM 1810 C CA . PHE A 1 224 ? 32.162 18.532 33.310 1.00 20.23 244 PHE A CA 1
ATOM 1811 C C . PHE A 1 224 ? 31.361 18.369 34.600 1.00 19.47 244 PHE A C 1
ATOM 1812 O O . PHE A 1 224 ? 31.745 18.882 35.648 1.00 19.78 244 PHE A O 1
ATOM 1820 N N . TRP A 1 225 ? 30.236 17.659 34.506 1.00 19.68 245 TRP A N 1
ATOM 1821 C CA . TRP A 1 225 ? 29.327 17.500 35.627 1.00 20.44 245 TRP A CA 1
ATOM 1822 C C . TRP A 1 225 ? 29.989 16.719 36.760 1.00 22.03 245 TRP A C 1
ATOM 1823 O O . TRP A 1 225 ? 29.917 17.131 37.918 1.00 21.39 245 TRP A O 1
ATOM 1834 N N . ASN A 1 226 ? 30.666 15.619 36.411 1.00 22.37 246 ASN A N 1
ATOM 1835 C CA . ASN A 1 226 ? 31.362 14.792 37.387 1.00 24.76 246 ASN A CA 1
ATOM 1836 C C . ASN A 1 226 ? 32.530 15.565 37.999 1.00 24.23 246 ASN A C 1
ATOM 1837 O O . ASN A 1 226 ? 32.979 15.251 39.104 1.00 26.06 246 ASN A O 1
ATOM 1842 N N . GLY A 1 227 ? 33.026 16.570 37.269 1.00 24.42 247 GLY A N 1
ATOM 1843 C CA . GLY A 1 227 ? 34.179 17.340 37.709 1.00 24.45 247 GLY A CA 1
ATOM 1844 C C . GLY A 1 227 ? 33.823 18.446 38.703 1.00 24.02 247 GLY A C 1
ATOM 1845 O O . GLY A 1 227 ? 34.711 19.032 39.311 1.00 24.84 247 GLY A O 1
ATOM 1846 N N . LEU A 1 228 ? 32.529 18.741 38.855 1.00 22.76 248 LEU A N 1
ATOM 1847 C CA . LEU A 1 228 ? 32.087 19.790 39.762 1.00 22.78 248 LEU A CA 1
ATOM 1848 C C . LEU A 1 228 ? 32.327 19.383 41.211 1.00 24.13 248 LEU A C 1
ATOM 1849 O O . LEU A 1 228 ? 32.318 18.198 41.543 1.00 25.30 248 LEU A O 1
ATOM 1854 N N . PRO A 1 229 ? 32.528 20.360 42.123 1.00 23.37 249 PRO A N 1
ATOM 1855 C CA . PRO A 1 229 ? 32.551 20.071 43.555 1.00 24.20 249 PRO A CA 1
ATOM 1856 C C . PRO A 1 229 ? 31.197 19.435 43.857 1.00 23.53 249 PRO A C 1
ATOM 1857 O O . PRO A 1 229 ? 30.192 19.821 43.263 1.00 22.39 249 PRO A O 1
ATOM 1861 N N . ALA A 1 230 ? 31.173 18.481 44.795 1.00 24.69 250 ALA A N 1
ATOM 1862 C CA . ALA A 1 230 ? 29.973 17.705 45.068 1.00 25.10 250 ALA A CA 1
ATOM 1863 C C . ALA A 1 230 ? 28.794 18.589 45.465 1.00 25.17 250 ALA A C 1
ATOM 1864 O O . ALA A 1 230 ? 27.678 18.337 45.034 1.00 24.13 250 ALA A O 1
ATOM 1866 N N . ASP A 1 231 ? 29.042 19.594 46.315 1.00 25.27 251 ASP A N 1
ATOM 1867 C CA . ASP A 1 231 ? 27.964 20.448 46.800 1.00 26.27 251 ASP A CA 1
ATOM 1868 C C . ASP A 1 231 ? 27.313 21.219 45.654 1.00 24.89 251 ASP A C 1
ATOM 1869 O O . ASP A 1 231 ? 26.106 21.448 45.665 1.00 24.02 251 ASP A O 1
ATOM 1874 N N . ILE A 1 232 ? 28.131 21.665 44.696 1.00 24.11 252 ILE A N 1
ATOM 1875 C CA . ILE A 1 232 ? 27.634 22.437 43.572 1.00 23.78 252 ILE A CA 1
ATOM 1876 C C . ILE A 1 232 ? 26.779 21.535 42.692 1.00 23.59 252 ILE A C 1
ATOM 1877 O O . ILE A 1 232 ? 25.686 21.923 42.296 1.00 22.54 252 ILE A O 1
ATOM 1882 N N . ARG A 1 233 ? 27.265 20.324 42.416 1.00 22.88 253 ARG A N 1
ATOM 1883 C CA . ARG A 1 233 ? 26.509 19.398 41.587 1.00 23.13 253 ARG A CA 1
ATOM 1884 C C . ARG A 1 233 ? 25.159 19.097 42.239 1.00 22.97 253 ARG A C 1
ATOM 1885 O O . ARG A 1 233 ? 24.122 19.171 41.582 1.00 21.76 253 ARG A O 1
ATOM 1893 N N . GLU A 1 234 ? 25.179 18.786 43.541 1.00 24.11 254 GLU A N 1
ATOM 1894 C CA . GLU A 1 234 ? 23.955 18.430 44.251 1.00 25.35 254 GLU A CA 1
ATOM 1895 C C . GLU A 1 234 ? 22.962 19.596 44.257 1.00 23.79 254 GLU A C 1
ATOM 1896 O O . GLU A 1 234 ? 21.765 19.383 44.037 1.00 23.36 254 GLU A O 1
ATOM 1902 N N . GLU A 1 235 ? 23.458 20.822 44.480 1.00 23.06 255 GLU A N 1
ATOM 1903 C CA . GLU A 1 235 ? 22.593 21.992 44.523 1.00 22.75 255 GLU A CA 1
ATOM 1904 C C . GLU A 1 235 ? 22.010 22.251 43.131 1.00 20.96 255 GLU A C 1
ATOM 1905 O O . GLU A 1 235 ? 20.828 22.567 43.001 1.00 20.89 255 GLU A O 1
ATOM 1911 N N . LEU A 1 236 ? 22.851 22.144 42.099 1.00 20.06 256 LEU A N 1
ATOM 1912 C CA . LEU A 1 236 ? 22.388 22.350 40.733 1.00 19.42 256 LEU A CA 1
ATOM 1913 C C . LEU A 1 236 ? 21.263 21.372 40.389 1.00 19.46 256 LEU A C 1
ATOM 1914 O O . LEU A 1 236 ? 20.308 21.748 39.710 1.00 17.05 256 LEU A O 1
ATOM 1919 N N . GLN A 1 237 ? 21.349 20.128 40.879 1.00 19.60 257 GLN A N 1
ATOM 1920 C CA . GLN A 1 237 ? 20.318 19.142 40.579 1.00 20.25 257 GLN A CA 1
ATOM 1921 C C . GLN A 1 237 ? 19.016 19.508 41.292 1.00 21.19 257 GLN A C 1
ATOM 1922 O O . GLN A 1 237 ? 17.944 19.381 40.707 1.00 20.83 257 GLN A O 1
ATOM 1928 N N . ARG A 1 238 ? 19.107 19.971 42.546 1.00 21.11 258 ARG A N 1
ATOM 1929 C CA . ARG A 1 238 ? 17.916 20.363 43.284 1.00 21.90 258 ARG A CA 1
ATOM 1930 C C . ARG A 1 238 ? 17.241 21.539 42.571 1.00 20.59 258 ARG A C 1
ATOM 1931 O O . ARG A 1 238 ? 16.021 21.564 42.438 1.00 21.95 258 ARG A O 1
ATOM 1939 N N . ILE A 1 239 ? 18.041 22.509 42.118 1.00 19.52 259 ILE A N 1
ATOM 1940 C CA . ILE A 1 239 ? 17.510 23.667 41.419 1.00 18.58 259 ILE A CA 1
ATOM 1941 C C . ILE A 1 239 ? 16.855 23.200 40.116 1.00 16.54 259 ILE A C 1
ATOM 1942 O O . ILE A 1 239 ? 15.762 23.649 39.766 1.00 16.56 259 ILE A O 1
ATOM 1955 N N . ASP A 1 241 ? 15.431 20.361 39.488 1.00 17.55 261 ASP A N 1
ATOM 1956 C CA . ASP A 1 241 ? 14.159 19.716 39.779 1.00 19.90 261 ASP A CA 1
ATOM 1957 C C . ASP A 1 241 ? 13.065 20.760 40.000 1.00 18.68 261 ASP A C 1
ATOM 1958 O O . ASP A 1 241 ? 11.925 20.562 39.578 1.00 18.57 261 ASP A O 1
ATOM 1963 N N . GLU A 1 242 ? 13.417 21.868 40.658 1.00 18.65 262 GLU A N 1
ATOM 1964 C CA . GLU A 1 242 ? 12.464 22.930 40.943 1.00 19.62 262 GLU A CA 1
ATOM 1965 C C . GLU A 1 242 ? 12.059 23.631 39.648 1.00 16.63 262 GLU A C 1
ATOM 1966 O O . GLU A 1 242 ? 10.878 23.899 39.419 1.00 17.20 262 GLU A O 1
ATOM 1972 N N . VAL A 1 243 ? 13.047 23.922 38.802 1.00 15.24 263 VAL A N 1
ATOM 1973 C CA . VAL A 1 243 ? 12.787 24.581 37.534 1.00 14.50 263 VAL A CA 1
ATOM 1974 C C . VAL A 1 243 ? 11.859 23.706 36.685 1.00 13.84 263 VAL A C 1
ATOM 1975 O O . VAL A 1 243 ? 10.928 24.208 36.049 1.00 14.45 263 VAL A O 1
ATOM 1979 N N . THR A 1 244 ? 12.126 22.388 36.668 1.00 13.62 264 THR A N 1
ATOM 1980 C CA . THR A 1 244 ? 11.350 21.451 35.872 1.00 13.52 264 THR A CA 1
ATOM 1981 C C . THR A 1 244 ? 9.868 21.571 36.221 1.00 14.18 264 THR A C 1
ATOM 1982 O O . THR A 1 244 ? 9.021 21.543 35.336 1.00 14.40 264 THR A O 1
ATOM 1986 N N . VAL A 1 245 ? 9.555 21.681 37.520 1.00 15.44 265 VAL A N 1
ATOM 1987 C CA . VAL A 1 245 ? 8.159 21.786 37.919 1.00 16.38 265 VAL A CA 1
ATOM 1988 C C . VAL A 1 245 ? 7.515 23.025 37.290 1.00 15.95 265 VAL A C 1
ATOM 1989 O O . VAL A 1 245 ? 6.388 22.958 36.817 1.00 17.25 265 VAL A O 1
ATOM 1993 N N A GLN A 1 246 ? 8.204 24.171 37.347 0.70 16.00 266 GLN A N 1
ATOM 1994 N N B GLN A 1 246 ? 8.258 24.136 37.255 0.30 15.73 266 GLN A N 1
ATOM 1995 C CA A GLN A 1 246 ? 7.657 25.418 36.829 0.70 15.77 266 GLN A CA 1
ATOM 1996 C CA B GLN A 1 246 ? 7.743 25.372 36.687 0.30 15.13 266 GLN A CA 1
ATOM 1997 C C A GLN A 1 246 ? 7.501 25.368 35.312 0.70 14.94 266 GLN A C 1
ATOM 1998 C C B GLN A 1 246 ? 7.628 25.238 35.167 0.30 14.61 266 GLN A C 1
ATOM 1999 O O A GLN A 1 246 ? 6.584 25.964 34.745 0.70 16.47 266 GLN A O 1
ATOM 2000 O O B GLN A 1 246 ? 6.560 25.474 34.608 0.30 14.53 266 GLN A O 1
ATOM 2011 N N A VAL A 1 247 ? 8.447 24.707 34.640 0.50 13.32 267 VAL A N 1
ATOM 2012 N N B VAL A 1 247 ? 8.725 24.848 34.500 0.50 13.91 267 VAL A N 1
ATOM 2013 C CA A VAL A 1 247 ? 8.372 24.575 33.195 0.50 12.24 267 VAL A CA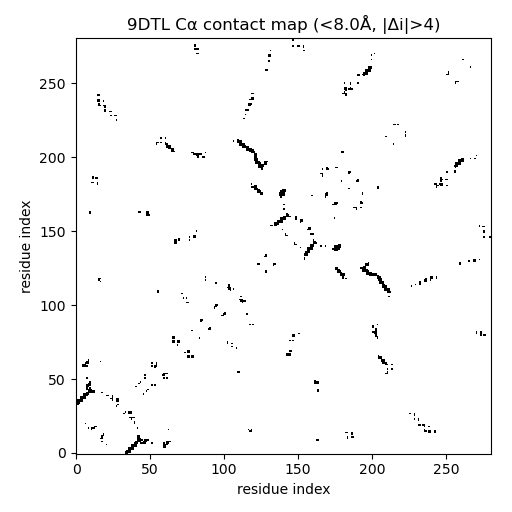 1
ATOM 2014 C CA B VAL A 1 247 ? 8.722 24.725 33.049 0.50 13.78 267 VAL A CA 1
ATOM 2015 C C A VAL A 1 247 ? 7.184 23.688 32.840 0.50 11.61 267 VAL A C 1
ATOM 2016 C C B VAL A 1 247 ? 7.428 24.071 32.569 0.50 13.95 267 VAL A C 1
ATOM 2017 O O A VAL A 1 247 ? 6.396 24.002 31.949 0.50 10.75 267 VAL A O 1
ATOM 2018 O O B VAL A 1 247 ? 6.840 24.497 31.574 0.50 14.50 267 VAL A O 1
ATOM 2025 N N A ASN A 1 248 ? 7.076 22.564 33.546 0.50 11.93 268 ASN A N 1
ATOM 2026 N N B ASN A 1 248 ? 6.989 23.032 33.281 0.50 14.36 268 ASN A N 1
ATOM 2027 C CA A ASN A 1 248 ? 6.053 21.581 33.244 0.50 12.64 268 ASN A CA 1
ATOM 2028 C CA B ASN A 1 248 ? 5.828 22.269 32.852 0.50 14.45 268 ASN A CA 1
ATOM 2029 C C A ASN A 1 248 ? 4.674 22.112 33.651 0.50 14.07 268 ASN A C 1
ATOM 2030 C C B ASN A 1 248 ? 4.563 23.125 32.961 0.50 14.21 268 ASN A C 1
ATOM 2031 O O A ASN A 1 248 ? 3.669 21.727 33.059 0.50 15.25 268 ASN A O 1
ATOM 2032 O O B ASN A 1 248 ? 3.637 22.969 32.156 0.50 14.45 268 ASN A O 1
ATOM 2041 N N A LEU A 1 249 ? 4.627 23.012 34.644 0.50 14.82 269 LEU A N 1
ATOM 2042 N N B LEU A 1 249 ? 4.541 24.065 33.910 0.50 14.32 269 LEU A N 1
ATOM 2043 C CA A LEU A 1 249 ? 3.368 23.573 35.119 0.50 16.85 269 LEU A CA 1
ATOM 2044 C CA B LEU A 1 249 ? 3.399 24.957 34.041 0.50 14.53 269 LEU A CA 1
ATOM 2045 C C A LEU A 1 249 ? 2.789 24.572 34.118 0.50 15.82 269 LEU A C 1
ATOM 2046 C C B LEU A 1 249 ? 3.374 25.945 32.877 0.50 13.90 269 LEU A C 1
ATOM 2047 O O A LEU A 1 249 ? 1.571 24.674 33.983 0.50 17.28 269 LEU A O 1
ATOM 2048 O O B LEU A 1 249 ? 2.321 26.193 32.300 0.50 13.59 269 LEU A O 1
ATOM 2057 N N A GLU A 1 250 ? 3.665 25.319 33.439 0.50 18.57 270 GLU A N 1
ATOM 2058 N N B GLU A 1 250 ? 4.535 26.511 32.535 0.50 17.25 270 GLU A N 1
ATOM 2059 C CA A GLU A 1 250 ? 3.246 26.419 32.582 0.50 17.88 270 GLU A CA 1
ATOM 2060 C CA B GLU A 1 250 ? 4.610 27.484 31.457 0.50 17.45 270 GLU A CA 1
ATOM 2061 C C A GLU A 1 250 ? 3.237 26.068 31.094 0.50 15.18 270 GLU A C 1
ATOM 2062 C C B GLU A 1 250 ? 4.349 26.811 30.112 0.50 15.82 270 GLU A C 1
ATOM 2063 O O A GLU A 1 250 ? 2.692 26.823 30.296 0.50 14.28 270 GLU A O 1
ATOM 2064 O O B GLU A 1 250 ? 3.866 27.453 29.186 0.50 15.16 270 GLU A O 1
ATOM 2075 N N A ALA A 1 251 ? 3.827 24.930 30.719 0.50 13.98 271 ALA A N 1
ATOM 2076 N N B ALA A 1 251 ? 4.710 25.532 29.997 0.50 14.70 271 ALA A N 1
ATOM 2077 C CA A ALA A 1 251 ? 4.011 24.608 29.309 0.50 13.56 271 ALA A CA 1
ATOM 2078 C CA B ALA A 1 251 ? 4.504 24.796 28.763 0.50 13.47 271 ALA A CA 1
ATOM 2079 C C A ALA A 1 251 ? 2.690 24.640 28.543 0.50 13.09 271 ALA A C 1
ATOM 2080 C C B ALA A 1 251 ? 3.022 24.767 28.414 0.50 12.78 271 ALA A C 1
ATOM 2081 O O A ALA A 1 251 ? 2.632 25.164 27.427 0.50 11.92 271 ALA A O 1
ATOM 2082 O O B ALA A 1 251 ? 2.628 25.075 27.287 0.50 11.51 271 ALA A O 1
ATOM 2085 N N A GLU A 1 252 ? 1.627 24.078 29.127 0.50 13.85 272 GLU A N 1
ATOM 2086 N N B GLU A 1 252 ? 2.205 24.400 29.398 0.50 13.24 272 GLU A N 1
ATOM 2087 C CA A GLU A 1 252 ? 0.352 24.014 28.428 0.50 14.64 272 GLU A CA 1
ATOM 2088 C CA B GLU A 1 252 ? 0.771 24.311 29.202 0.50 14.00 272 GLU A CA 1
ATOM 2089 C C A GLU A 1 252 ? -0.162 25.435 28.184 0.50 14.40 272 GLU A C 1
ATOM 2090 C C B GLU A 1 252 ? 0.200 25.697 28.896 0.50 13.22 272 GLU A C 1
ATOM 2091 O O A GLU A 1 252 ? -0.633 25.735 27.090 0.50 13.99 272 GLU A O 1
ATOM 2092 O O B GLU A 1 252 ? -0.548 25.841 27.943 0.50 12.18 272 GLU A O 1
ATOM 2103 N N A ARG A 1 253 ? -0.012 26.304 29.191 0.50 15.27 273 ARG A N 1
ATOM 2104 N N B ARG A 1 253 ? 0.611 26.719 29.659 0.50 13.13 273 ARG A N 1
ATOM 2105 C CA A ARG A 1 253 ? -0.453 27.691 29.110 0.50 15.60 273 ARG A CA 1
ATOM 2106 C CA B ARG A 1 253 ? 0.055 28.055 29.499 0.50 13.44 273 ARG A CA 1
ATOM 2107 C C A ARG A 1 253 ? 0.239 28.419 27.961 0.50 13.85 273 ARG A C 1
ATOM 2108 C C B ARG A 1 253 ? 0.527 28.685 28.191 0.50 12.50 273 ARG A C 1
ATOM 2109 O O A ARG A 1 253 ? -0.419 29.066 27.154 0.50 13.18 273 ARG A O 1
ATOM 2110 O O B ARG A 1 253 ? -0.261 29.292 27.468 0.50 11.65 273 ARG A O 1
ATOM 2125 N N A LEU A 1 254 ? 1.575 28.370 27.929 0.50 13.18 274 LEU A N 1
ATOM 2126 N N B LEU A 1 254 ? 1.826 28.562 27.905 0.50 12.16 274 LEU A N 1
ATOM 2127 C CA A LEU A 1 254 ? 2.323 29.086 26.908 0.50 12.75 274 LEU A CA 1
ATOM 2128 C CA B LEU A 1 254 ? 2.397 29.234 26.751 0.50 12.10 274 LEU A CA 1
ATOM 2129 C C A LEU A 1 254 ? 1.888 28.627 25.520 0.50 11.36 274 LEU A C 1
ATOM 2130 C C B LEU A 1 254 ? 1.909 28.634 25.437 0.50 10.99 274 LEU A C 1
ATOM 2131 O O A LEU A 1 254 ? 1.820 29.425 24.591 0.50 10.90 274 LEU A O 1
ATOM 2132 O O B LEU A 1 254 ? 1.792 29.364 24.461 0.50 10.54 274 LEU A O 1
ATOM 2141 N N . ASN A 1 255 ? 1.619 27.328 25.395 1.00 10.56 275 ASN A N 1
ATOM 2142 C CA . ASN A 1 255 ? 1.131 26.770 24.142 1.00 10.17 275 ASN A CA 1
ATOM 2143 C C . ASN A 1 255 ? -0.276 27.284 23.852 1.00 10.43 275 ASN A C 1
ATOM 2144 O O . ASN A 1 255 ? -0.587 27.574 22.697 1.00 10.51 275 ASN A O 1
ATOM 2149 N N . ARG A 1 256 ? -1.129 27.354 24.879 1.00 11.25 276 ARG A N 1
ATOM 2150 C CA . ARG A 1 256 ? -2.474 27.874 24.667 1.00 12.82 276 ARG A CA 1
ATOM 2151 C C . ARG A 1 256 ? -2.404 29.348 24.251 1.00 12.28 276 ARG A C 1
ATOM 2152 O O . ARG A 1 256 ? -3.161 29.789 23.385 1.00 12.40 276 ARG A O 1
ATOM 2160 N N . ASP A 1 257 ? -1.524 30.120 24.893 1.00 11.54 277 ASP A N 1
ATOM 2161 C CA . ASP A 1 257 ? -1.356 31.523 24.551 1.00 11.73 277 ASP A CA 1
ATOM 2162 C C . ASP A 1 257 ? -0.904 31.651 23.097 1.00 11.00 277 ASP A C 1
ATOM 2163 O O . ASP A 1 257 ? -1.351 32.529 22.371 1.00 11.13 277 ASP A O 1
ATOM 2168 N N . ALA A 1 258 ? 0.045 30.803 22.694 1.00 10.33 278 ALA A N 1
ATOM 2169 C CA . ALA A 1 258 ? 0.562 30.827 21.336 1.00 10.29 278 ALA A CA 1
ATOM 2170 C C . ALA A 1 258 ? -0.544 30.536 20.322 1.00 10.40 278 ALA A C 1
ATOM 2171 O O . ALA A 1 258 ? -0.579 31.146 19.263 1.00 10.80 278 ALA A O 1
ATOM 2173 N N . ARG A 1 259 ? -1.439 29.589 20.636 1.00 10.33 279 ARG A N 1
ATOM 2174 C CA . ARG A 1 259 ? -2.542 29.269 19.741 1.00 11.09 279 ARG A CA 1
ATOM 2175 C C . ARG A 1 259 ? -3.409 30.514 19.566 1.00 11.17 279 ARG A C 1
ATOM 2176 O O . ARG A 1 259 ? -3.829 30.833 18.457 1.00 11.73 279 ARG A O 1
ATOM 2184 N N . GLN A 1 260 ? -3.640 31.235 20.669 1.00 11.41 280 GLN A N 1
ATOM 2185 C CA . GLN A 1 260 ? -4.431 32.458 20.618 1.00 12.45 280 GLN A CA 1
ATOM 2186 C C . GLN A 1 260 ? -3.742 33.500 19.729 1.00 12.17 280 GLN A C 1
ATOM 2187 O O . GLN A 1 260 ? -4.398 34.183 18.958 1.00 12.65 280 GLN A O 1
ATOM 2193 N N A ARG A 1 261 ? -2.413 33.629 19.838 0.50 11.81 281 ARG A N 1
ATOM 2194 N N B ARG A 1 261 ? -2.423 33.642 19.881 0.50 12.36 281 ARG A N 1
ATOM 2195 C CA A ARG A 1 261 ? -1.676 34.593 19.025 0.50 12.04 281 ARG A CA 1
ATOM 2196 C CA B ARG A 1 261 ? -1.654 34.559 19.053 0.50 13.05 281 ARG A CA 1
ATOM 2197 C C A ARG A 1 261 ? -1.717 34.213 17.544 0.50 12.02 281 ARG A C 1
ATOM 2198 C C B ARG A 1 261 ? -1.832 34.206 17.576 0.50 12.68 281 ARG A C 1
ATOM 2199 O O A ARG A 1 261 ? -1.652 35.085 16.675 0.50 12.19 281 ARG A O 1
ATOM 2200 O O B ARG A 1 261 ? -2.054 35.091 16.751 0.50 13.23 281 ARG A O 1
ATOM 2215 N N . ILE A 1 262 ? -1.748 32.909 17.252 1.00 11.79 282 ILE A N 1
ATOM 2216 C CA . ILE A 1 262 ? -1.845 32.480 15.862 1.00 12.17 282 ILE A CA 1
ATOM 2217 C C . ILE A 1 262 ? -3.196 32.908 15.308 1.00 12.80 282 ILE A C 1
ATOM 2218 O O . ILE A 1 262 ? -3.266 33.438 14.203 1.00 13.67 282 ILE A O 1
ATOM 2223 N N . LEU A 1 263 ? -4.258 32.723 16.086 1.00 13.06 283 LEU A N 1
ATOM 2224 C CA . LEU A 1 263 ? -5.572 33.111 15.606 1.00 15.09 283 LEU A CA 1
ATOM 2225 C C . LEU A 1 263 ? -5.646 34.627 15.446 1.00 15.83 283 LEU A C 1
ATOM 2226 O O . LEU A 1 263 ? -6.267 35.118 14.499 1.00 18.09 283 LEU A O 1
ATOM 2231 N N . ALA A 1 264 ? -4.975 35.371 16.325 1.00 14.99 284 ALA A N 1
ATOM 2232 C CA . ALA A 1 264 ? -5.038 36.825 16.263 1.00 16.13 284 ALA A CA 1
ATOM 2233 C C . ALA A 1 264 ? -4.184 37.388 15.129 1.00 16.46 284 ALA A C 1
ATOM 2234 O O . ALA A 1 264 ? -4.262 38.574 14.834 1.00 16.41 284 ALA A O 1
ATOM 2236 N N . SER A 1 265 ? -3.375 36.537 14.486 1.00 17.34 285 SER A N 1
ATOM 2237 C CA . SER A 1 265 ? -2.462 36.998 13.452 1.00 18.60 285 SER A CA 1
ATOM 2238 C C . SER A 1 265 ? -3.240 37.408 12.208 1.00 19.56 285 SER A C 1
ATOM 2239 O O . SER A 1 265 ? -2.799 38.281 11.466 1.00 22.82 285 SER A O 1
ATOM 2242 N N . GLY A 1 266 ? -4.362 36.723 11.962 1.00 19.89 286 GLY A N 1
ATOM 2243 C CA . GLY A 1 266 ? -5.221 37.002 10.825 1.00 21.16 286 GLY A CA 1
ATOM 2244 C C . GLY A 1 266 ? -4.820 36.255 9.551 1.00 22.59 286 GLY A C 1
ATOM 2245 O O . GLY A 1 266 ? -5.572 36.285 8.581 1.00 26.23 286 GLY A O 1
ATOM 2246 N N . ALA A 1 267 ? -3.669 35.574 9.545 1.00 21.13 287 ALA A N 1
ATOM 2247 C CA . ALA A 1 267 ? -3.211 34.979 8.295 1.00 21.13 287 ALA A CA 1
ATOM 2248 C C . ALA A 1 267 ? -3.184 33.448 8.333 1.00 17.60 287 ALA A C 1
ATOM 2249 O O . ALA A 1 267 ? -2.729 32.838 7.370 1.00 17.16 287 ALA A O 1
ATOM 2251 N N . SER A 1 268 ? -3.704 32.823 9.396 1.00 15.03 288 SER A N 1
ATOM 2252 C CA . SER A 1 268 ? -3.786 31.371 9.450 1.00 15.24 288 SER A CA 1
ATOM 2253 C C . SER A 1 268 ? -5.137 30.930 9.999 1.00 15.70 288 SER A C 1
ATOM 2254 O O . SER A 1 268 ? -5.816 31.676 10.702 1.00 17.88 288 SER A O 1
ATOM 2257 N N . GLU A 1 269 ? -5.483 29.678 9.724 1.00 15.28 289 GLU A N 1
ATOM 2258 C CA . GLU A 1 269 ? -6.680 29.102 10.310 1.00 17.10 289 GLU A CA 1
ATOM 2259 C C . GLU A 1 269 ? -6.320 27.770 10.956 1.00 15.10 289 GLU A C 1
ATOM 2260 O O . GLU A 1 269 ? -5.309 27.154 10.618 1.00 14.50 289 GLU A O 1
ATOM 2266 N N . ILE A 1 270 ? -7.114 27.380 11.944 1.00 13.43 290 ILE A N 1
ATOM 2267 C CA . ILE A 1 270 ? -6.891 26.150 12.674 1.00 13.00 290 ILE A CA 1
ATOM 2268 C C . ILE A 1 270 ? -8.117 25.264 12.514 1.00 13.01 290 ILE A C 1
ATOM 2269 O O . ILE A 1 270 ? -9.234 25.693 12.798 1.00 14.71 290 ILE A O 1
ATOM 2274 N N . HIS A 1 271 ? -7.874 24.031 12.071 1.00 12.73 291 HIS A N 1
ATOM 2275 C CA . HIS A 1 271 ? -8.895 23.007 11.933 1.00 13.17 291 HIS A CA 1
ATOM 2276 C C . HIS A 1 271 ? -8.782 22.047 13.114 1.00 13.36 291 HIS A C 1
ATOM 2277 O O . HIS A 1 271 ? -7.715 21.490 13.344 1.00 12.63 291 HIS A O 1
ATOM 2284 N N . THR A 1 272 ? -9.869 21.881 13.881 1.00 14.66 292 THR A N 1
ATOM 2285 C CA . THR A 1 272 ? -9.872 20.943 14.994 1.00 15.90 292 THR A CA 1
ATOM 2286 C C . THR A 1 272 ? -10.540 19.662 14.511 1.00 17.92 292 THR A C 1
ATOM 2287 O O . THR A 1 272 ? -11.270 19.668 13.517 1.00 18.34 292 THR A O 1
ATOM 2291 N N . LEU A 1 273 ? -10.300 18.575 15.252 1.00 18.01 293 LEU A N 1
ATOM 2292 C CA . LEU A 1 273 ? -10.760 17.255 14.860 1.00 18.79 293 LEU A CA 1
ATOM 2293 C C . LEU A 1 273 ? -11.748 16.691 15.873 1.00 19.17 293 LEU A C 1
ATOM 2294 O O . LEU A 1 273 ? -11.601 16.897 17.081 1.00 19.83 293 LEU A O 1
ATOM 2299 N N . SER A 1 274 ? -12.741 15.966 15.352 1.00 19.92 294 SER A N 1
ATOM 2300 C CA . SER A 1 274 ? -13.608 15.140 16.171 1.00 21.56 294 SER A CA 1
ATOM 2301 C C . SER A 1 274 ? -12.794 13.931 16.637 1.00 22.58 294 SER A C 1
ATOM 2302 O O . SER A 1 274 ? -11.747 13.622 16.058 1.00 19.73 294 SER A O 1
ATOM 2305 N N . PRO A 1 275 ? -13.242 13.161 17.652 1.00 23.55 295 PRO A N 1
ATOM 2306 C CA . PRO A 1 275 ? -12.513 11.959 18.048 1.00 24.37 295 PRO A CA 1
ATOM 2307 C C . PRO A 1 275 ? -12.390 10.987 16.874 1.00 25.86 295 PRO A C 1
ATOM 2308 O O . PRO A 1 275 ? -11.359 10.340 16.711 1.00 24.69 295 PRO A O 1
ATOM 2312 N N . GLN A 1 276 ? -13.422 10.932 16.021 1.00 25.15 296 GLN A N 1
ATOM 2313 C CA . GLN A 1 276 ? -13.402 10.015 14.891 1.00 27.01 296 GLN A CA 1
ATOM 2314 C C . GLN A 1 276 ? -12.355 10.455 13.869 1.00 24.28 296 GLN A C 1
ATOM 2315 O O . GLN A 1 276 ? -11.624 9.626 13.328 1.00 24.99 296 GLN A O 1
ATOM 2321 N N . GLN A 1 277 ? -12.322 11.757 13.576 1.00 22.82 297 GLN A N 1
ATOM 2322 C CA . GLN A 1 277 ? -11.369 12.314 12.625 1.00 21.43 297 GLN A CA 1
ATOM 2323 C C . GLN A 1 277 ? -9.945 12.088 13.119 1.00 19.72 297 GLN A C 1
ATOM 2324 O O . GLN A 1 277 ? -9.060 11.815 12.315 1.00 20.24 297 GLN A O 1
ATOM 2330 N N . ARG A 1 278 ? -9.735 12.175 14.438 1.00 20.78 298 ARG A N 1
ATOM 2331 C CA . ARG A 1 278 ? -8.407 11.962 14.988 1.00 20.81 298 ARG A CA 1
ATOM 2332 C C . ARG A 1 278 ? -8.044 10.487 14.817 1.00 22.23 298 ARG A C 1
ATOM 2333 O O . ARG A 1 278 ? -6.914 10.161 14.468 1.00 20.45 298 ARG A O 1
ATOM 2341 N N . ALA A 1 279 ? -9.026 9.601 15.033 1.00 21.89 299 ALA A N 1
ATOM 2342 C CA . ALA A 1 279 ? -8.804 8.171 14.888 1.00 23.83 299 ALA A CA 1
ATOM 2343 C C . ALA A 1 279 ? -8.361 7.835 13.463 1.00 22.83 299 ALA A C 1
ATOM 2344 O O . ALA A 1 279 ? -7.540 6.941 13.268 1.00 21.28 299 ALA A O 1
ATOM 2346 N N . ASP A 1 280 ? -8.879 8.576 12.475 1.00 22.46 300 ASP A N 1
ATOM 2347 C CA . ASP A 1 280 ? -8.528 8.353 11.076 1.00 22.73 300 ASP A CA 1
ATOM 2348 C C . ASP A 1 280 ? -7.060 8.706 10.834 1.00 20.77 300 ASP A C 1
ATOM 2349 O O . ASP A 1 280 ? -6.357 8.000 10.108 1.00 20.18 300 ASP A O 1
ATOM 2354 N N . TRP A 1 281 ? -6.602 9.816 11.415 1.00 17.81 301 TRP A N 1
ATOM 2355 C CA . TRP A 1 281 ? -5.198 10.168 11.279 1.00 16.75 301 TRP A CA 1
ATOM 2356 C C . TRP A 1 281 ? -4.325 9.121 11.960 1.00 16.33 301 TRP A C 1
ATOM 2357 O O . TRP A 1 281 ? -3.265 8.787 11.449 1.00 15.60 301 TRP A O 1
ATOM 2368 N N . ARG A 1 282 ? -4.763 8.650 13.129 1.00 16.68 302 ARG A N 1
ATOM 2369 C CA . ARG A 1 282 ? -4.021 7.644 13.868 1.00 17.52 302 ARG A CA 1
ATOM 2370 C C . ARG A 1 282 ? -3.888 6.367 13.033 1.00 18.47 302 ARG A C 1
ATOM 2371 O O . ARG A 1 282 ? -2.807 5.781 12.950 1.00 17.85 302 ARG A O 1
ATOM 2379 N N . GLN A 1 283 ? -4.996 5.934 12.423 1.00 19.21 303 GLN A N 1
ATOM 2380 C CA . GLN A 1 283 ? -5.014 4.720 11.625 1.00 22.25 303 GLN A CA 1
ATOM 2381 C C . GLN A 1 283 ? -3.983 4.808 10.502 1.00 20.96 303 GLN A C 1
ATOM 2382 O O . GLN A 1 283 ? -3.323 3.821 10.185 1.00 21.73 303 GLN A O 1
ATOM 2388 N N . ALA A 1 284 ? -3.843 6.001 9.917 1.00 19.42 304 ALA A N 1
ATOM 2389 C CA . ALA A 1 284 ? -2.966 6.214 8.777 1.00 18.15 304 ALA A CA 1
ATOM 2390 C C . ALA A 1 284 ? -1.494 6.307 9.175 1.00 17.87 304 ALA A C 1
ATOM 2391 O O . ALA A 1 284 ? -0.625 5.920 8.404 1.00 19.27 304 ALA A O 1
ATOM 2406 N N . GLN A 1 286 ? -0.105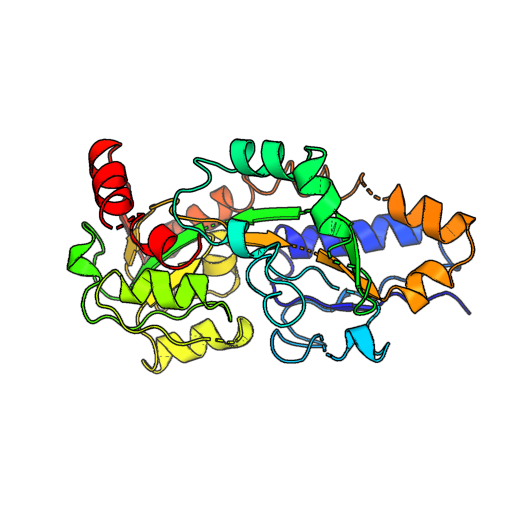 5.241 12.423 1.00 17.59 306 GLN A N 1
ATOM 2407 C CA . GLN A 1 286 ? 0.358 4.199 13.337 1.00 18.40 306 GLN A CA 1
ATOM 2408 C C . GLN A 1 286 ? 1.121 3.078 12.626 1.00 18.82 306 GLN A C 1
ATOM 2409 O O . GLN A 1 286 ? 2.002 2.464 13.222 1.00 17.01 306 GLN A O 1
ATOM 2415 N N . PRO A 1 287 ? 0.815 2.715 11.366 1.00 19.16 307 PRO A N 1
ATOM 2416 C CA . PRO A 1 287 ? 1.601 1.681 10.694 1.00 20.16 307 PRO A CA 1
ATOM 2417 C C . PRO A 1 287 ? 3.108 1.939 10.646 1.00 18.35 307 PRO A C 1
ATOM 2418 O O . PRO A 1 287 ? 3.882 1.015 10.449 1.00 19.16 307 PRO A O 1
ATOM 2422 N N . VAL A 1 288 ? 3.538 3.180 10.915 1.00 17.18 308 VAL A N 1
ATOM 2423 C CA . VAL A 1 288 ? 4.960 3.466 10.860 1.00 16.94 308 VAL A CA 1
ATOM 2424 C C . VAL A 1 288 ? 5.677 2.790 12.037 1.00 16.45 308 VAL A C 1
ATOM 2425 O O . VAL A 1 288 ? 6.883 2.557 11.975 1.00 17.30 308 VAL A O 1
ATOM 2429 N N . TRP A 1 289 ? 4.950 2.444 13.111 1.00 15.13 309 TRP A N 1
ATOM 2430 C CA . TRP A 1 289 ? 5.550 1.757 14.243 1.00 15.40 309 TRP A CA 1
ATOM 2431 C C . TRP A 1 289 ? 6.149 0.415 13.791 1.00 17.15 309 TRP A C 1
ATOM 2432 O O . TRP A 1 289 ? 7.051 -0.072 14.447 1.00 19.24 309 TRP A O 1
ATOM 2443 N N . GLN A 1 290 ? 5.667 -0.152 12.665 1.00 17.91 310 GLN A N 1
ATOM 2444 C CA . GLN A 1 290 ? 6.150 -1.429 12.133 1.00 19.83 310 GLN A CA 1
ATOM 2445 C C . GLN A 1 290 ? 7.606 -1.326 11.667 1.00 20.59 310 GLN A C 1
ATOM 2446 O O . GLN A 1 290 ? 8.281 -2.343 11.522 1.00 21.79 310 GLN A O 1
ATOM 2452 N N . LYS A 1 291 ? 8.082 -0.100 11.414 1.00 20.31 311 LYS A N 1
ATOM 2453 C CA . LYS A 1 291 ? 9.459 0.107 10.971 1.00 21.10 311 LYS A CA 1
ATOM 2454 C C . LYS A 1 291 ? 10.393 0.301 12.169 1.00 21.72 311 LYS A C 1
ATOM 2455 O O . LYS A 1 291 ? 11.612 0.365 11.987 1.00 22.31 311 LYS A O 1
ATOM 2461 N N . PHE A 1 292 ? 9.824 0.377 13.381 1.00 20.83 312 PHE A N 1
ATOM 2462 C CA . PHE A 1 292 ? 10.568 0.629 14.606 1.00 20.42 312 PHE A CA 1
ATOM 2463 C C . PHE A 1 292 ? 10.047 -0.268 15.725 1.00 24.61 312 PHE A C 1
ATOM 2464 O O . PHE A 1 292 ? 9.496 0.227 16.707 1.00 26.89 312 PHE A O 1
ATOM 2472 N N . ARG A 1 293 ? 10.236 -1.584 15.565 1.00 26.30 313 ARG A N 1
ATOM 2473 C CA . ARG A 1 293 ? 9.818 -2.554 16.568 1.00 28.02 313 ARG A CA 1
ATOM 2474 C C . ARG A 1 293 ? 10.931 -2.736 17.616 1.00 30.75 313 ARG A C 1
ATOM 2475 O O . ARG A 1 293 ? 12.110 -2.498 17.254 1.00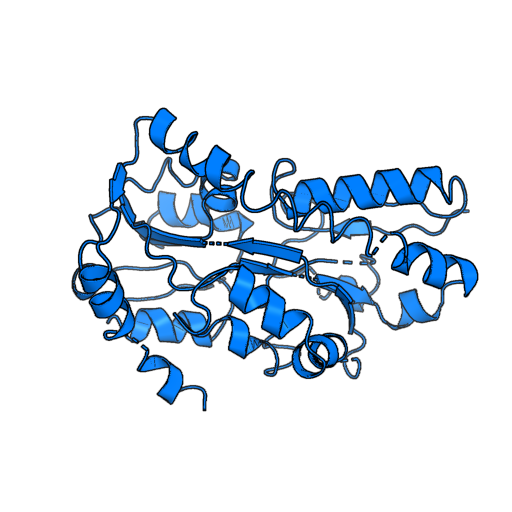 32.04 313 ARG A O 1
#

Sequence (281 aa):
QPIVIKFSHVVAENTPKGQGALLFKKLVEQRLGGRVEVDDVYPNNSSLFGDGKEEALLLGDVQLAPSLAKFEEQYTRKVQIFDLPFLFDDIQAVDRFQRSPQGRALLTSQGKKGILGLAYWHNGKQLSANRPLLEPEDARGLKFRVQASDVLNEQFRQLRRAISSRKSFAEVYQGLQTGVVNGTENTWSNYESQKVNEEVQKKYFTESNHGLVDYVITNAKFWNGLPADIREELQRIDEVTVQQVVNNLLEEAAEERRLLNRDARQRRILASGASEIHTLSPQQRADWRQAQPVWQKFR

Foldseek 3Di:
DAAEAEEEEQADLLALVNVLLVLLQVVCCVVPPPHYGYHYHYNCNPHWLVVVVCQQVVVHQYKAWLQRCVVPAPLSCVQVQWPPAVFVVRVVVCCPDPNNVVVQPSCPSQKGRQDKAFQTKWKFFQDEDQFLQVLAAFEEEDEPHPLVQLLSVLSNYGYDYILSCLQVCLVVPVGGMYMDFLLSCQRSVSLVRTAEIEPLSTGGTMIDMGGNCSLVVDDPVSSVVSSVSVVSRVVSRVSSVVSRVVSVVVSVVVVRHDYHYDDPVRSVRSCVSSVSCVVVD

Nearest PDB structures (foldseek):
  4xeq-assembly4_D  TM=9.360E-01  e=4.551E-23  Nitratidesulfovibrio vulgaris RCH1
  4n8g-assembly1_A  TM=8.968E-01  e=5.448E-22  Chromohalobacter israelensis DSM 3043
  6wgm-assembly1_A  TM=8.931E-01  e=1.718E-20  uncultured bacterium
  2pfz-assembly1_A  TM=9.039E-01  e=9.945E-20  Bordetella pertussis Tohama I
  7nqg-assembly1_AAA  TM=7.922E-01  e=2.942E-16  Rhodopseudomonas palustris CGA009

Solvent-accessible surface area: 12692 Å² total

Radius of gyration: 18.88 Å; Cα contacts (8 Å, |Δi|>4): 582; chains: 1; bounding box: 50×40×49 Å

Organism: Pseudomonas aeruginosa (strain ATCC 15692 / DSM 22644 / CIP 104116 / JCM 14847 / LMG 12228 / 1C / PRS 101 / PAO1) (NCBI:txid208964)

B-factor: mean 18.95, std 7.96, range [7.73, 68.44]

InterPro domains:
  IPR004682 TRAP transporter solute receptor, DctP family [PIRSF006470] (5-328)
  IPR004682 TRAP transporter solute receptor, DctP family [TIGR00787] (31-265)
  IPR018389 TRAP transporter solute receptor DctP [PF03480] (31-313)
  IPR018389 TRAP transporter solute receptor DctP [PTHR33376] (3-327)
  IPR038404 TRAP transporter solute receptor DctP superfamily [G3DSA:3.40.190.170] (25-330)